Protein AF-A0A954J9W8-F1 (afdb_monomer)

Radius of gyration: 27.57 Å; Cα contacts (8 Å, |Δi|>4): 138; chains: 1; bounding box: 46×35×90 Å

Mean predicted aligned error: 8.39 Å

Foldseek 3Di:
DDPDDPVRVVCVVQVVQVVVCVVVVHDRDDDDDPPPCVVPVPPDDDDWDWPDKAAFDADPDQDDDDPDAPPLLVQLVVLLVPDDLVCLVVSLVSLVVSLVVQVVCVVVVNDDPVNNVNSVNSSNHSLNVSVVSQVPDPDHDPSCVVSLVNRAMDTHIPDDCVVPPVCCVPPVDDDDDDDPDPPVDDDPGHD

Structure (mmCIF, N/CA/C/O backbone):
data_AF-A0A954J9W8-F1
#
_entry.id   AF-A0A954J9W8-F1
#
loop_
_atom_site.group_PDB
_atom_site.id
_atom_site.type_symbol
_atom_site.label_atom_id
_atom_site.label_alt_id
_atom_site.label_comp_id
_atom_site.label_asym_id
_atom_site.label_entity_id
_atom_site.label_seq_id
_atom_site.pdbx_PDB_ins_code
_atom_site.Cartn_x
_atom_site.Cartn_y
_atom_site.Cartn_z
_atom_site.occupancy
_atom_site.B_iso_or_equiv
_atom_site.auth_seq_id
_atom_site.auth_comp_id
_atom_site.auth_asym_id
_atom_site.auth_atom_id
_atom_site.pdbx_PDB_model_num
ATOM 1 N N . SER A 1 1 ? -3.612 1.466 17.558 1.00 82.62 1 SER A N 1
ATOM 2 C CA . SER A 1 1 ? -3.940 0.142 18.126 1.00 82.62 1 SER A CA 1
ATOM 3 C C . SER A 1 1 ? -3.880 0.237 19.640 1.00 82.62 1 SER A C 1
ATOM 5 O O . SER A 1 1 ? -3.209 1.138 20.133 1.00 82.62 1 SER A O 1
ATOM 7 N N . CYS A 1 2 ? -4.564 -0.645 20.359 1.00 87.06 2 CYS A N 1
ATOM 8 C CA . CYS A 1 2 ? -4.507 -0.726 21.817 1.00 87.06 2 CYS A CA 1
ATOM 9 C C . CYS A 1 2 ? -4.041 -2.130 22.200 1.00 87.06 2 CYS A C 1
ATOM 11 O O . CYS A 1 2 ? -4.382 -3.098 21.523 1.00 87.06 2 CYS A O 1
ATOM 13 N N . ASN A 1 3 ? -3.241 -2.231 23.256 1.00 93.12 3 ASN A N 1
ATOM 14 C CA . ASN A 1 3 ? -2.720 -3.494 23.777 1.00 93.12 3 ASN A CA 1
ATOM 15 C C . ASN A 1 3 ? -3.575 -4.065 24.919 1.00 93.12 3 ASN A C 1
ATOM 17 O O . ASN A 1 3 ? -3.105 -4.951 25.619 1.00 93.12 3 ASN A O 1
ATOM 21 N N . TYR A 1 4 ? -4.796 -3.558 25.096 1.00 93.94 4 TYR A N 1
ATOM 22 C CA . TYR A 1 4 ? -5.714 -3.956 26.155 1.00 93.94 4 TYR A CA 1
ATOM 23 C C . TYR A 1 4 ? -7.121 -4.191 25.607 1.00 93.94 4 TYR A C 1
ATOM 25 O O . TYR A 1 4 ? -7.509 -3.646 24.565 1.00 93.94 4 TYR A O 1
ATOM 33 N N . SER A 1 5 ? -7.903 -4.986 26.332 1.00 94.19 5 SER A N 1
ATOM 34 C CA . SER A 1 5 ? -9.333 -5.170 26.059 1.00 94.19 5 SER A CA 1
ATOM 35 C C . SER A 1 5 ? -10.199 -4.164 26.825 1.00 94.19 5 SER A C 1
ATOM 37 O O . SER A 1 5 ? -9.773 -3.583 27.819 1.00 94.19 5 SER A O 1
ATOM 39 N N . VAL A 1 6 ? -11.459 -3.990 26.415 1.00 93.62 6 VAL A N 1
ATOM 40 C CA . VAL A 1 6 ? -12.413 -3.154 27.171 1.00 93.62 6 VAL A CA 1
ATOM 41 C C . VAL A 1 6 ? -12.598 -3.677 28.601 1.00 93.62 6 VAL A C 1
ATOM 43 O O . VAL A 1 6 ? -12.704 -2.887 29.532 1.00 93.62 6 VAL A O 1
ATOM 46 N N . ALA A 1 7 ? -12.595 -5.001 28.787 1.00 95.94 7 ALA A N 1
ATOM 47 C CA . ALA A 1 7 ? -12.727 -5.613 30.106 1.00 95.94 7 ALA A CA 1
ATOM 48 C C . ALA A 1 7 ? -11.520 -5.313 31.007 1.00 95.94 7 ALA A C 1
ATOM 50 O O . ALA A 1 7 ? -11.705 -4.989 32.173 1.00 95.94 7 ALA A O 1
ATOM 51 N N . GLU A 1 8 ? -10.311 -5.375 30.451 1.00 96.50 8 GLU A N 1
ATOM 52 C CA . GLU A 1 8 ? -9.062 -5.036 31.144 1.00 96.50 8 GLU A CA 1
ATOM 53 C C . GLU A 1 8 ? -9.031 -3.558 31.540 1.00 96.50 8 GLU A C 1
ATOM 55 O O . GLU A 1 8 ? -8.860 -3.242 32.710 1.00 96.50 8 GLU A O 1
ATOM 60 N N . TYR A 1 9 ? -9.365 -2.660 30.607 1.00 95.62 9 TYR A N 1
ATOM 61 C CA . TYR A 1 9 ? -9.516 -1.231 30.893 1.00 95.62 9 TYR A CA 1
ATOM 62 C C . TYR A 1 9 ? -10.489 -0.958 32.053 1.00 95.62 9 TYR A C 1
ATOM 64 O O . TYR A 1 9 ? -10.210 -0.139 32.930 1.00 95.62 9 TYR A O 1
ATOM 72 N N . CYS A 1 10 ? -11.638 -1.641 32.076 1.00 96.19 10 CYS A N 1
ATOM 73 C CA . CYS A 1 10 ? -12.608 -1.508 33.160 1.00 96.19 10 CYS A CA 1
ATOM 74 C C . CYS A 1 10 ? -12.085 -2.076 34.486 1.00 96.19 10 CYS A C 1
ATOM 76 O O . CYS A 1 10 ? -12.286 -1.445 35.524 1.00 96.19 10 CYS A O 1
ATOM 78 N N . ALA A 1 11 ? -11.441 -3.245 34.459 1.00 97.00 11 ALA A N 1
ATOM 79 C CA . ALA A 1 11 ? -10.901 -3.894 35.649 1.00 97.00 11 ALA A CA 1
ATOM 80 C C . ALA A 1 11 ? -9.826 -3.028 36.315 1.00 97.00 11 ALA A C 1
ATOM 82 O O . ALA A 1 11 ? -9.935 -2.761 37.510 1.00 97.00 11 ALA A O 1
ATOM 83 N N . ASP A 1 12 ? -8.879 -2.505 35.534 1.00 96.56 12 ASP A N 1
ATOM 84 C CA . ASP A 1 12 ? -7.778 -1.676 36.031 1.00 96.56 12 ASP A C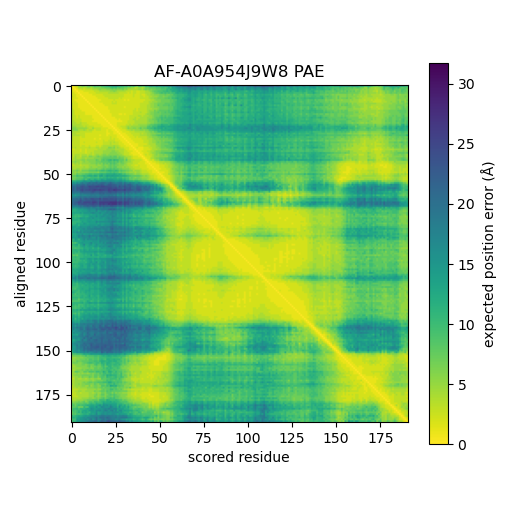A 1
ATOM 85 C C . ASP A 1 12 ? -8.288 -0.415 36.744 1.00 96.56 12 ASP A C 1
ATOM 87 O O . ASP A 1 12 ? -7.829 -0.069 37.834 1.00 96.56 12 ASP A O 1
ATOM 91 N N . ILE A 1 13 ? -9.280 0.272 36.163 1.00 96.56 13 ILE A N 1
ATOM 92 C CA . ILE A 1 13 ? -9.858 1.481 36.771 1.00 96.56 13 ILE A CA 1
ATOM 93 C C . ILE A 1 13 ? -10.581 1.139 38.076 1.00 96.56 13 ILE A C 1
ATOM 95 O O . ILE A 1 13 ? -10.398 1.833 39.080 1.00 96.56 13 ILE A O 1
ATOM 99 N N . VAL A 1 14 ? -11.413 0.094 38.066 1.00 97.44 14 VAL A N 1
ATOM 100 C CA . VAL A 1 14 ? -12.187 -0.312 39.247 1.00 97.44 14 VAL A CA 1
ATOM 101 C C . VAL A 1 14 ? -11.255 -0.741 40.374 1.00 97.44 14 VAL A C 1
ATOM 103 O O . VAL A 1 14 ? -11.448 -0.302 41.506 1.00 97.44 14 VAL A O 1
ATOM 106 N N . GLU A 1 15 ? -10.228 -1.533 40.067 1.00 97.56 15 GLU A N 1
ATOM 107 C CA . GLU A 1 15 ? -9.261 -2.031 41.043 1.00 97.56 15 GLU A CA 1
ATOM 108 C C . GLU A 1 15 ? -8.471 -0.892 41.697 1.00 97.56 15 GLU A C 1
ATOM 110 O O . GLU A 1 15 ? -8.361 -0.831 42.924 1.00 97.56 15 GLU A O 1
ATOM 115 N N . VAL A 1 16 ? -7.947 0.049 40.906 1.00 97.25 16 VAL A N 1
ATOM 116 C CA . VAL A 1 16 ? -7.163 1.169 41.447 1.00 97.25 16 VAL A CA 1
ATOM 117 C C . VAL A 1 16 ? -8.021 2.051 42.354 1.00 97.25 16 VAL A C 1
ATOM 119 O O . VAL A 1 16 ? -7.583 2.426 43.446 1.00 97.25 16 VAL A O 1
ATOM 122 N N . VAL A 1 17 ? -9.251 2.370 41.938 1.00 96.88 17 VAL A N 1
ATOM 123 C CA . VAL A 1 17 ? -10.148 3.210 42.744 1.00 96.88 17 VAL A CA 1
ATOM 124 C C . VAL A 1 17 ? -10.579 2.483 44.017 1.00 96.88 17 VAL A C 1
ATOM 126 O O . VAL A 1 17 ? -10.515 3.081 45.094 1.00 96.88 17 VAL A O 1
ATOM 129 N N . SER A 1 18 ? -10.957 1.202 43.933 1.00 96.88 18 SER A N 1
ATOM 130 C CA . SER A 1 18 ? -11.402 0.439 45.104 1.00 96.88 18 SER A CA 1
ATOM 131 C C . SER A 1 18 ? -10.294 0.326 46.147 1.00 96.88 18 SER A C 1
ATOM 133 O O . SER A 1 18 ? -10.526 0.621 47.317 1.00 96.88 18 SER A O 1
ATOM 135 N N . GLN A 1 19 ? -9.062 0.014 45.731 1.00 97.50 19 GLN A N 1
ATOM 136 C CA . GLN A 1 19 ? -7.922 -0.101 46.644 1.00 97.50 19 GLN A CA 1
ATOM 137 C C . GLN A 1 19 ? -7.637 1.198 47.410 1.00 97.50 19 GLN A C 1
ATOM 139 O O . GLN A 1 19 ? -7.244 1.150 48.578 1.00 97.50 19 GLN A O 1
ATOM 144 N N . ILE A 1 20 ? -7.795 2.360 46.770 1.00 97.06 20 ILE A N 1
ATOM 145 C CA . ILE A 1 20 ? -7.593 3.662 47.422 1.00 97.06 20 ILE A CA 1
ATOM 146 C C . ILE A 1 20 ? -8.743 3.952 48.390 1.00 97.06 20 ILE A C 1
ATOM 148 O O . ILE A 1 20 ? -8.487 4.319 49.538 1.00 97.06 20 ILE A O 1
ATOM 152 N N . CYS A 1 21 ? -9.993 3.750 47.963 1.00 97.12 21 CYS A N 1
ATOM 153 C CA . CYS A 1 21 ? -11.164 3.959 48.812 1.00 97.12 21 CYS A CA 1
ATOM 154 C C . CYS A 1 21 ? -11.133 3.073 50.064 1.00 97.12 21 CYS A C 1
ATOM 156 O O . CYS A 1 21 ? -11.367 3.575 51.165 1.00 97.12 21 CYS A O 1
ATOM 158 N N . ASP A 1 22 ? -10.757 1.801 49.911 1.00 97.06 22 ASP A N 1
ATOM 159 C CA . ASP A 1 22 ? -10.642 0.838 51.009 1.00 97.06 22 ASP A CA 1
ATOM 160 C C . ASP A 1 22 ? -9.554 1.254 52.007 1.00 97.06 22 ASP A C 1
ATOM 162 O O . ASP A 1 22 ? -9.784 1.258 53.216 1.00 97.06 22 ASP A O 1
ATOM 166 N N . LYS A 1 23 ? -8.380 1.681 51.516 1.00 96.94 23 LYS A N 1
ATOM 167 C CA . LYS A 1 23 ? -7.285 2.185 52.367 1.00 96.94 23 LYS A CA 1
ATOM 168 C C . LYS A 1 23 ? -7.666 3.457 53.123 1.00 96.94 23 LYS A C 1
ATOM 170 O O . LYS A 1 23 ? -7.220 3.650 54.252 1.00 96.94 23 LYS A O 1
ATOM 175 N N . SER A 1 24 ? -8.454 4.331 52.505 1.00 95.69 24 SER A N 1
ATOM 176 C CA . SER A 1 24 ? -8.908 5.589 53.104 1.00 95.69 24 SER A CA 1
ATOM 177 C C . SER A 1 24 ? -10.185 5.449 53.940 1.00 95.69 24 SER A C 1
ATOM 179 O O . SER A 1 24 ? -10.575 6.415 54.593 1.00 95.69 24 SER A O 1
ATOM 181 N N . GLY A 1 25 ? -10.833 4.279 53.941 1.00 96.44 25 GLY A N 1
ATOM 182 C CA . GLY A 1 25 ? -12.070 4.031 54.684 1.00 96.44 25 GLY A CA 1
ATOM 183 C C . GLY A 1 25 ? -13.272 4.837 54.181 1.00 96.44 25 GLY A C 1
ATOM 184 O O . GLY A 1 25 ? -14.148 5.182 54.974 1.00 96.44 25 GLY A O 1
ATOM 185 N N . VAL A 1 26 ? -13.312 5.173 52.889 1.00 97.00 26 VAL A N 1
ATOM 186 C CA . VAL A 1 26 ? -14.401 5.951 52.270 1.00 97.00 26 VAL A CA 1
ATOM 187 C C . VAL A 1 26 ? -15.275 5.074 51.373 1.00 97.00 26 VAL A C 1
ATOM 189 O O . VAL A 1 26 ? -14.815 4.084 50.811 1.00 97.00 26 VAL A O 1
ATOM 192 N N . SER A 1 27 ? -16.548 5.446 51.208 1.00 96.81 27 SER A N 1
ATOM 193 C CA . SER A 1 27 ? -17.466 4.745 50.302 1.00 96.81 27 SER A CA 1
ATOM 194 C C . SER A 1 27 ? -17.007 4.846 48.847 1.00 96.81 27 SER A C 1
ATOM 196 O O . SER A 1 27 ? -16.559 5.909 48.412 1.00 96.81 27 SER A O 1
ATOM 198 N N . HIS A 1 28 ? -17.189 3.770 48.081 1.00 96.88 28 HIS A N 1
ATOM 199 C CA . HIS A 1 28 ? -16.833 3.734 46.662 1.00 96.88 28 HIS A CA 1
ATOM 200 C C . HIS A 1 28 ? -17.718 4.707 45.860 1.00 96.88 28 HIS A C 1
ATOM 202 O O . HIS A 1 28 ? -18.944 4.672 46.011 1.00 96.88 28 HIS A O 1
ATOM 208 N N . PRO A 1 29 ? -17.133 5.592 45.034 1.00 96.56 29 PRO A N 1
ATOM 209 C CA . PRO A 1 29 ? -17.891 6.562 44.255 1.00 96.56 29 PRO A CA 1
ATOM 210 C C . PRO A 1 29 ? -18.489 5.938 42.988 1.00 96.56 29 PRO A C 1
ATOM 212 O O . PRO A 1 29 ? -18.078 4.872 42.532 1.00 96.56 29 PRO A O 1
ATOM 215 N N . ASN A 1 30 ? -19.411 6.667 42.357 1.00 96.75 30 ASN A N 1
ATOM 216 C CA . ASN A 1 30 ? -19.834 6.354 40.995 1.00 96.75 30 ASN A CA 1
ATOM 217 C C . ASN A 1 30 ? -18.715 6.708 40.011 1.00 96.75 30 ASN A C 1
ATOM 219 O O . ASN A 1 30 ? -18.218 7.836 40.011 1.00 96.75 30 ASN A O 1
ATOM 223 N N . LEU A 1 31 ? -18.359 5.759 39.150 1.00 96.44 31 LEU A N 1
ATOM 224 C CA . LEU A 1 31 ? -17.392 5.970 38.080 1.00 96.44 31 LEU A CA 1
ATOM 225 C C . LEU A 1 31 ? -18.111 6.397 36.801 1.00 96.44 31 LEU A C 1
ATOM 227 O O . LEU A 1 31 ? -19.091 5.777 36.389 1.00 96.44 31 LEU A O 1
ATOM 231 N N . ILE A 1 32 ? -17.609 7.456 36.172 1.00 96.44 32 ILE A N 1
ATOM 232 C CA . ILE A 1 32 ? -18.112 7.985 34.903 1.00 96.44 32 ILE A CA 1
ATOM 233 C C . ILE A 1 32 ? -16.953 7.986 33.910 1.00 96.44 32 ILE A C 1
ATOM 235 O O . ILE A 1 32 ? -15.829 8.332 34.267 1.00 96.44 32 ILE A O 1
ATOM 239 N N . SER A 1 33 ? -17.232 7.596 32.667 1.00 95.69 33 SER A N 1
ATOM 240 C CA . SER A 1 33 ? -16.265 7.611 31.572 1.00 95.69 33 SER A CA 1
ATOM 241 C C . SER A 1 33 ? -16.812 8.385 30.375 1.00 95.69 33 SER A C 1
ATOM 243 O O . SER A 1 33 ? -17.976 8.238 30.006 1.00 95.69 33 SER A O 1
ATOM 245 N N . GLU A 1 34 ? -15.942 9.163 29.734 1.00 96.81 34 GLU A N 1
ATOM 246 C CA . GLU A 1 34 ? -16.224 9.943 28.526 1.00 96.81 34 GLU A CA 1
ATOM 247 C C . GLU A 1 34 ? -15.565 9.300 27.290 1.00 96.81 34 GLU A C 1
ATOM 249 O O . GLU A 1 34 ? -14.931 9.960 26.466 1.00 96.81 34 GLU A O 1
ATOM 254 N N . SER A 1 35 ? -15.678 7.972 27.150 1.00 94.31 35 SER A N 1
ATOM 255 C CA . SER A 1 35 ? -15.074 7.194 26.052 1.00 94.31 35 SER A CA 1
ATOM 256 C C . SER A 1 35 ? -15.767 7.390 24.689 1.00 94.31 35 SER A C 1
ATOM 258 O O . SER A 1 35 ? -16.165 6.422 24.041 1.00 94.31 35 SER A O 1
ATOM 260 N N . GLY A 1 36 ? -15.881 8.629 24.201 1.00 94.25 36 GLY A N 1
ATOM 261 C CA . GLY A 1 36 ? -16.600 8.962 22.964 1.00 94.25 36 GLY A CA 1
ATOM 262 C C . GLY A 1 36 ? -16.115 8.175 21.743 1.00 94.25 36 GLY A C 1
ATOM 263 O O . GLY A 1 36 ? -16.912 7.504 21.089 1.00 94.25 36 GLY A O 1
ATOM 264 N N . ARG A 1 37 ? -14.799 8.170 21.474 1.00 90.50 37 ARG A N 1
ATOM 265 C CA . ARG A 1 37 ? -14.210 7.437 20.334 1.00 90.50 37 ARG A CA 1
ATOM 266 C C . ARG A 1 37 ? -14.536 5.941 20.378 1.00 90.50 37 ARG A C 1
ATOM 268 O O . ARG A 1 37 ? -14.803 5.365 19.334 1.00 90.50 37 ARG A O 1
ATOM 275 N N . ALA A 1 38 ? -14.554 5.319 21.558 1.00 90.12 38 ALA A N 1
ATOM 276 C CA . ALA A 1 38 ? -14.867 3.894 21.681 1.00 90.12 38 ALA A CA 1
ATOM 277 C C . ALA A 1 38 ? -16.321 3.583 21.288 1.00 90.12 38 ALA A C 1
ATOM 279 O O . ALA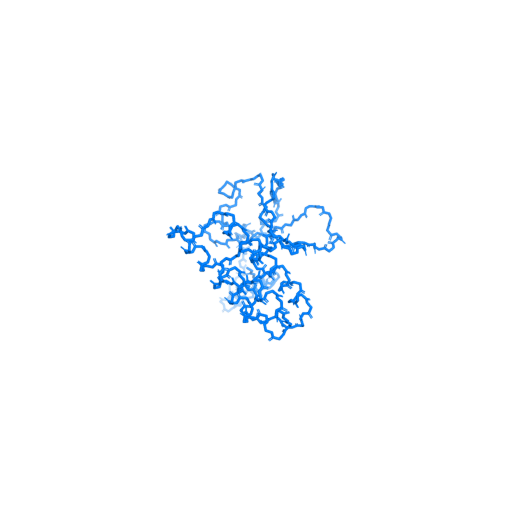 A 1 38 ? -16.590 2.532 20.714 1.00 90.12 38 ALA A O 1
ATOM 280 N N . VAL A 1 39 ? -17.242 4.515 21.545 1.00 91.25 39 VAL A N 1
ATOM 281 C CA . VAL A 1 39 ? -18.664 4.382 21.200 1.00 91.25 39 VAL A CA 1
ATOM 282 C C . VAL A 1 39 ? -18.913 4.655 19.714 1.00 91.25 39 VAL A C 1
ATOM 284 O O . VAL A 1 39 ? -19.697 3.952 19.082 1.00 91.25 39 VAL A O 1
ATOM 287 N N . VAL A 1 40 ? -18.244 5.661 19.139 1.00 93.31 40 VAL A N 1
ATOM 288 C CA . VAL A 1 40 ? -18.550 6.168 17.787 1.00 93.31 40 VAL A CA 1
ATOM 289 C C . VAL A 1 40 ? -17.515 5.797 16.718 1.00 93.31 40 VAL A C 1
ATOM 291 O O . VAL A 1 40 ? -17.606 6.276 15.595 1.00 93.31 40 VAL A O 1
ATOM 294 N N . ALA A 1 41 ? -16.513 4.966 16.998 1.00 87.69 41 ALA A N 1
ATOM 295 C CA . ALA A 1 41 ? -15.512 4.637 15.975 1.00 87.69 41 ALA A CA 1
ATOM 296 C C . ALA A 1 41 ? -16.077 3.799 14.813 1.00 87.69 41 ALA A C 1
ATOM 298 O O . ALA A 1 41 ? -15.652 3.979 13.677 1.00 87.69 41 ALA A O 1
ATOM 299 N N . TYR A 1 42 ? -17.021 2.888 15.081 1.00 87.94 42 TYR A N 1
ATOM 300 C CA . TYR A 1 42 ? -17.418 1.841 14.125 1.00 87.94 42 TYR A CA 1
ATOM 301 C C . TYR A 1 42 ? -18.845 1.979 13.566 1.00 87.94 42 TYR A C 1
ATOM 303 O O . TYR A 1 42 ? -19.306 1.091 12.855 1.00 87.94 42 TYR A O 1
ATOM 311 N N . TYR A 1 43 ? -19.572 3.056 13.888 1.00 92.50 43 TYR A N 1
ATOM 312 C CA . TYR A 1 43 ? -20.976 3.205 13.463 1.00 92.50 43 TYR A CA 1
ATOM 313 C C . TYR A 1 43 ? -21.138 3.699 12.019 1.00 92.50 43 TYR A C 1
ATOM 315 O O . TYR A 1 43 ? -22.233 3.603 11.466 1.00 92.50 43 TYR A O 1
ATOM 323 N N . SER A 1 44 ? -20.086 4.256 11.417 1.00 92.06 44 SER A N 1
ATOM 324 C CA . SER A 1 44 ? -20.130 4.833 10.076 1.00 92.06 44 SER A CA 1
ATOM 325 C C . SER A 1 44 ? -19.095 4.191 9.156 1.00 92.06 44 SER A C 1
ATOM 327 O O . SER A 1 44 ? -18.032 3.742 9.580 1.00 92.06 44 SER A O 1
ATOM 329 N N . ALA A 1 45 ? -19.433 4.141 7.869 1.00 93.69 45 ALA A N 1
ATOM 330 C CA . ALA A 1 45 ? -18.551 3.679 6.811 1.00 93.69 45 ALA A CA 1
ATOM 331 C C . ALA A 1 45 ? -18.639 4.640 5.624 1.00 93.69 45 ALA A C 1
ATOM 333 O O . ALA A 1 45 ? -19.725 5.103 5.270 1.00 93.69 45 ALA A O 1
ATOM 334 N N . LEU A 1 46 ? -17.496 4.916 4.998 1.00 95.06 46 LEU A N 1
ATOM 335 C CA . LEU A 1 46 ? -17.423 5.672 3.754 1.00 95.06 46 LEU A CA 1
ATOM 336 C C . LEU A 1 46 ? -17.423 4.692 2.578 1.00 95.06 46 LEU A C 1
ATOM 338 O O . LEU A 1 46 ? -16.540 3.843 2.476 1.00 95.06 46 LEU A O 1
ATOM 342 N N . VAL A 1 47 ? -18.401 4.823 1.681 1.00 95.62 47 VAL A N 1
ATOM 343 C CA . VAL A 1 47 ? -18.507 4.002 0.468 1.00 95.62 47 VAL A CA 1
ATOM 344 C C . VAL A 1 47 ? -18.370 4.904 -0.751 1.00 95.62 47 VAL A C 1
ATOM 346 O O . VAL A 1 47 ? -19.135 5.851 -0.913 1.00 95.62 47 VAL A O 1
ATOM 349 N N . PHE A 1 48 ? -17.406 4.596 -1.614 1.00 95.44 48 PHE A N 1
ATOM 350 C CA . PHE A 1 48 ? -17.164 5.301 -2.871 1.00 95.44 48 PHE A CA 1
ATOM 351 C C . PHE A 1 48 ? -16.836 4.304 -3.984 1.00 95.44 48 PHE A C 1
ATOM 353 O O . PHE A 1 48 ? -16.440 3.165 -3.730 1.00 95.44 48 PHE A O 1
ATOM 360 N N . ASN A 1 49 ? -17.016 4.729 -5.232 1.00 94.81 49 ASN A N 1
ATOM 361 C CA . ASN A 1 49 ? -16.620 3.958 -6.404 1.00 94.81 49 ASN A CA 1
ATOM 362 C C . ASN A 1 49 ? -15.226 4.366 -6.894 1.00 94.81 49 ASN A C 1
ATOM 364 O O . ASN A 1 49 ? -14.729 5.450 -6.595 1.00 94.81 49 ASN A O 1
ATOM 368 N N . ILE A 1 50 ? -14.613 3.489 -7.684 1.00 94.19 50 ILE A N 1
ATOM 369 C CA . ILE A 1 50 ? -13.367 3.773 -8.393 1.00 94.19 50 ILE A CA 1
ATOM 370 C C . ILE A 1 50 ? -13.727 4.385 -9.745 1.00 94.19 50 ILE A C 1
ATOM 372 O O . ILE A 1 50 ? -14.530 3.809 -10.481 1.00 94.19 50 ILE A O 1
ATOM 376 N N . LEU A 1 51 ? -13.180 5.563 -10.037 1.00 94.06 51 LEU A N 1
ATOM 377 C CA . LEU A 1 51 ? -13.389 6.266 -11.304 1.00 94.06 51 LEU A CA 1
ATOM 378 C C . LEU A 1 51 ? -12.458 5.738 -12.386 1.00 94.06 51 LEU A C 1
ATOM 380 O O . LEU A 1 51 ? -12.885 5.546 -13.519 1.00 94.06 51 LEU A O 1
ATOM 384 N N . ASP A 1 52 ? -11.198 5.518 -12.020 1.00 92.88 52 ASP A N 1
ATOM 385 C CA . ASP A 1 52 ? -10.164 5.097 -12.952 1.00 92.88 52 ASP A CA 1
ATOM 386 C C . ASP A 1 52 ? -9.064 4.305 -12.238 1.00 92.88 52 ASP A C 1
ATOM 388 O O . ASP A 1 52 ? -8.921 4.372 -11.010 1.00 92.88 52 ASP A O 1
ATOM 392 N N . VAL A 1 53 ? -8.291 3.552 -13.016 1.00 90.00 53 VAL A N 1
ATOM 393 C CA . VAL A 1 53 ? -7.160 2.757 -12.539 1.00 90.00 53 VAL A CA 1
ATOM 394 C C . VAL A 1 53 ? -5.974 2.949 -13.475 1.00 90.00 53 VAL A C 1
ATOM 396 O O . VAL A 1 53 ? -5.981 2.473 -14.613 1.00 90.00 53 VAL A O 1
ATOM 399 N N . THR A 1 54 ? -4.906 3.558 -12.965 1.00 87.38 54 THR A N 1
ATOM 400 C CA . THR A 1 54 ? -3.606 3.531 -13.641 1.00 87.38 54 THR A CA 1
ATOM 401 C C . THR A 1 54 ? -2.910 2.237 -13.260 1.00 87.38 54 THR A C 1
ATOM 403 O O . THR A 1 54 ? -2.370 2.108 -12.163 1.00 87.38 54 THR A O 1
ATOM 406 N N . ARG A 1 55 ? -2.937 1.263 -14.170 1.00 82.38 55 ARG A N 1
ATOM 407 C CA . ARG A 1 55 ? -2.279 -0.025 -13.944 1.00 82.38 55 ARG A CA 1
ATOM 408 C C . ARG A 1 55 ? -0.767 0.104 -14.053 1.00 82.38 55 ARG A C 1
ATOM 410 O O . ARG A 1 55 ? -0.270 0.797 -14.948 1.00 82.38 55 ARG A O 1
ATOM 417 N N . ALA A 1 56 ? -0.048 -0.608 -13.194 1.00 73.06 56 ALA A N 1
ATOM 418 C CA . ALA A 1 56 ? 1.384 -0.789 -13.337 1.00 73.06 56 ALA A CA 1
ATOM 419 C C . ALA A 1 56 ? 1.680 -1.343 -14.737 1.00 73.06 56 ALA A C 1
ATOM 421 O O . ALA A 1 56 ? 1.029 -2.284 -15.210 1.00 73.06 56 ALA A O 1
ATOM 422 N N . GLN A 1 57 ? 2.655 -0.743 -15.424 1.00 69.12 57 GLN A N 1
ATOM 423 C CA . GLN A 1 57 ? 3.065 -1.200 -16.746 1.00 69.12 57 GLN A CA 1
ATOM 424 C C . GLN A 1 57 ? 3.733 -2.567 -16.607 1.00 69.12 57 GLN A C 1
ATOM 426 O O . GLN A 1 57 ? 4.915 -2.679 -16.295 1.00 69.12 57 GLN A O 1
ATOM 431 N N . THR A 1 58 ? 2.951 -3.617 -16.828 1.00 68.31 58 THR A N 1
ATOM 432 C CA . THR A 1 58 ? 3.436 -4.989 -16.902 1.00 68.31 58 THR A CA 1
ATOM 433 C C . THR A 1 58 ? 3.453 -5.407 -18.362 1.00 68.31 58 THR A C 1
ATOM 435 O O . THR A 1 58 ? 2.459 -5.280 -19.075 1.00 68.31 58 THR A O 1
ATOM 438 N N . SER A 1 59 ? 4.611 -5.866 -18.833 1.00 68.38 59 SER A N 1
ATOM 439 C CA . SER A 1 59 ? 4.772 -6.339 -20.209 1.00 68.38 59 SER A CA 1
ATOM 440 C C . SER A 1 59 ? 5.158 -7.804 -20.186 1.00 68.38 59 SER A C 1
ATOM 442 O O . SER A 1 59 ? 6.286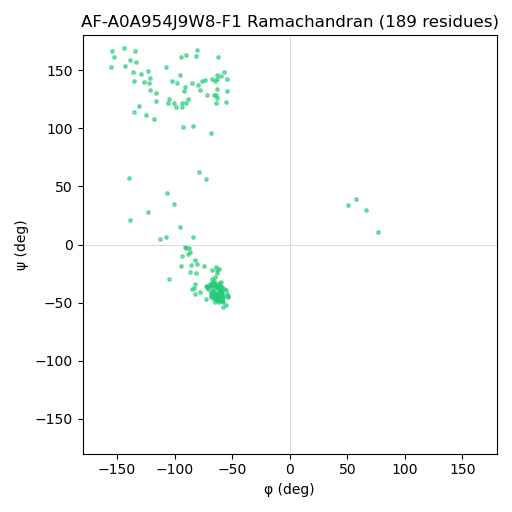 -8.149 -19.828 1.00 68.38 59 SER A O 1
ATOM 444 N N . GLU A 1 60 ? 4.227 -8.677 -20.569 1.00 68.31 60 GLU A N 1
ATOM 445 C CA . GLU A 1 60 ? 4.520 -10.108 -20.691 1.00 68.31 60 GLU A CA 1
ATOM 446 C C . GLU A 1 60 ? 5.410 -10.402 -21.900 1.00 68.31 60 GLU A C 1
ATOM 448 O O . GLU A 1 60 ? 6.312 -11.235 -21.815 1.00 68.31 60 GLU A O 1
ATOM 453 N N . SER A 1 61 ? 5.205 -9.681 -23.004 1.00 82.62 61 SER A N 1
ATOM 454 C CA . SER A 1 61 ? 6.038 -9.780 -24.198 1.00 82.62 61 SER A CA 1
ATOM 455 C C . SER A 1 61 ? 7.268 -8.884 -24.093 1.00 82.62 61 SER A C 1
ATOM 457 O O . SER A 1 61 ? 7.183 -7.733 -23.657 1.00 82.62 61 SER A O 1
ATOM 459 N N . ALA A 1 62 ? 8.406 -9.408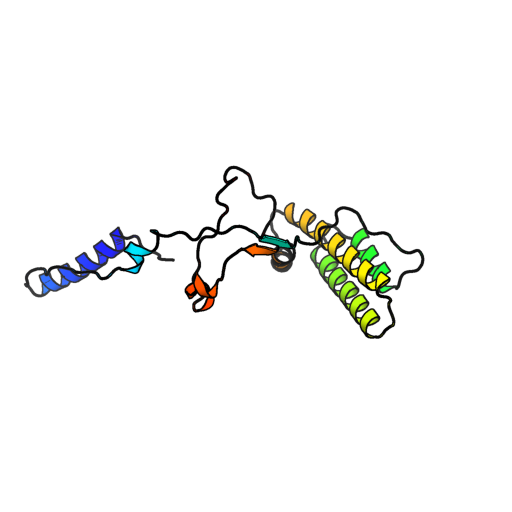 -24.541 1.00 85.38 62 ALA A N 1
ATOM 460 C CA . ALA A 1 62 ? 9.599 -8.609 -24.760 1.00 85.38 62 ALA A CA 1
ATOM 461 C C . ALA A 1 62 ? 9.329 -7.560 -25.862 1.00 85.38 62 ALA A C 1
ATOM 463 O O . ALA A 1 62 ? 8.752 -7.923 -26.891 1.00 85.38 62 ALA A O 1
ATOM 464 N N . PRO A 1 63 ? 9.710 -6.283 -25.671 1.00 87.75 63 PRO A N 1
ATOM 465 C CA . PRO A 1 63 ? 9.633 -5.275 -26.726 1.00 87.75 63 PRO A CA 1
ATOM 466 C C . PRO A 1 63 ? 10.519 -5.622 -27.931 1.00 87.75 63 PRO A C 1
ATOM 468 O O . PRO A 1 63 ? 11.466 -6.399 -27.820 1.00 87.75 63 PRO A O 1
ATOM 471 N N . ASP A 1 64 ? 10.255 -5.002 -29.080 1.00 85.12 64 ASP A N 1
ATOM 472 C CA . ASP A 1 64 ? 11.089 -5.197 -30.268 1.00 85.12 64 ASP A CA 1
ATOM 473 C C . ASP A 1 64 ? 12.494 -4.604 -30.087 1.00 85.12 64 ASP A C 1
ATOM 475 O O . ASP A 1 64 ? 12.674 -3.518 -29.530 1.00 85.12 64 ASP A O 1
ATOM 479 N N . THR A 1 65 ? 13.504 -5.292 -30.624 1.00 83.00 65 THR A N 1
ATOM 480 C CA . THR A 1 65 ? 14.892 -4.812 -30.630 1.00 83.00 65 THR A CA 1
ATOM 481 C C . THR A 1 65 ? 15.234 -4.175 -31.983 1.00 83.00 65 THR A C 1
ATOM 483 O O . THR A 1 65 ? 15.223 -4.869 -33.005 1.00 83.00 65 THR A O 1
ATOM 486 N N . PRO A 1 66 ? 15.584 -2.877 -32.034 1.00 81.44 66 PRO A N 1
ATOM 487 C CA . PRO A 1 66 ? 16.038 -2.217 -33.249 1.00 81.44 66 PRO A CA 1
ATOM 488 C C . PRO A 1 66 ? 17.349 -2.828 -33.749 1.00 81.44 66 PRO A C 1
ATOM 490 O O . PRO A 1 66 ? 18.219 -3.190 -32.961 1.00 81.44 66 PRO A O 1
ATOM 493 N N . LYS A 1 67 ? 17.534 -2.875 -35.074 1.00 77.31 67 LYS A N 1
ATOM 494 C CA . LYS A 1 67 ? 18.789 -3.347 -35.692 1.00 77.31 67 LYS A CA 1
ATOM 495 C C . LYS A 1 67 ? 19.992 -2.451 -35.374 1.00 77.31 67 LYS A C 1
ATOM 497 O O . LYS A 1 67 ? 21.121 -2.925 -35.380 1.00 77.31 67 LYS A O 1
ATOM 502 N N . GLN A 1 68 ? 19.745 -1.165 -35.136 1.00 83.44 68 GLN A N 1
ATOM 503 C CA . GLN A 1 68 ? 20.724 -0.191 -34.665 1.00 83.44 68 GLN A CA 1
ATOM 504 C C . GLN A 1 68 ? 20.146 0.436 -33.402 1.00 83.44 68 GLN A C 1
ATOM 506 O O . GLN A 1 68 ? 19.124 1.115 -33.465 1.00 83.44 68 GLN A O 1
ATOM 511 N N . ALA A 1 69 ? 20.761 0.139 -32.264 1.00 84.44 69 ALA A N 1
ATOM 512 C CA . ALA A 1 69 ? 20.343 0.618 -30.958 1.00 84.44 69 ALA A CA 1
ATOM 513 C C . ALA A 1 69 ? 21.553 1.233 -30.236 1.00 84.44 69 ALA A C 1
ATOM 515 O O . ALA A 1 69 ? 22.671 0.738 -30.412 1.00 84.44 69 ALA A O 1
ATOM 516 N N . PRO A 1 70 ? 21.357 2.278 -29.414 1.00 87.81 70 PRO A N 1
ATOM 517 C CA . PRO A 1 70 ? 22.407 2.806 -28.554 1.00 87.81 70 PRO A CA 1
ATOM 518 C C . PRO A 1 70 ? 22.963 1.718 -27.633 1.00 87.81 70 PRO A C 1
ATOM 520 O O . PRO A 1 70 ? 22.222 0.842 -27.183 1.00 87.81 70 PRO A O 1
ATOM 523 N N . GLN A 1 71 ? 24.251 1.803 -27.292 1.00 91.56 71 GLN A N 1
ATOM 524 C CA . GLN A 1 71 ? 24.910 0.786 -26.465 1.00 91.56 71 GLN A CA 1
ATOM 525 C C . GLN A 1 71 ? 24.193 0.557 -25.126 1.00 91.56 71 GLN A C 1
ATOM 527 O O . GLN A 1 71 ? 24.037 -0.580 -24.704 1.00 91.56 71 GLN A O 1
ATOM 532 N N . ASN A 1 72 ? 23.694 1.619 -24.486 1.00 92.50 72 ASN A N 1
ATOM 533 C CA . ASN A 1 72 ? 22.963 1.505 -23.222 1.00 92.50 72 ASN A CA 1
ATOM 534 C C . ASN A 1 72 ? 21.649 0.724 -23.364 1.00 92.50 72 ASN A C 1
ATOM 536 O O . ASN A 1 72 ? 21.295 -0.038 -22.469 1.00 92.50 72 ASN A O 1
ATOM 540 N N . LEU A 1 73 ? 20.950 0.866 -24.495 1.00 92.88 73 LEU A N 1
ATOM 541 C CA . LEU A 1 73 ? 19.756 0.075 -24.782 1.00 92.88 73 LEU A CA 1
ATOM 542 C C . LEU A 1 73 ? 20.119 -1.398 -25.017 1.00 92.88 73 LEU A C 1
ATOM 544 O O . LEU A 1 73 ? 19.432 -2.275 -24.508 1.00 92.88 73 LEU A O 1
ATOM 548 N N . LEU A 1 74 ? 21.211 -1.680 -25.734 1.00 93.19 74 LEU A N 1
ATOM 549 C CA . LEU A 1 74 ? 21.699 -3.053 -25.911 1.00 93.19 74 LEU A CA 1
ATOM 550 C C . LEU A 1 74 ? 22.084 -3.695 -24.573 1.00 93.19 74 LEU A C 1
ATOM 552 O O . LEU A 1 74 ? 21.657 -4.813 -24.300 1.00 93.19 74 LEU A O 1
ATOM 556 N N . ASN A 1 75 ? 22.794 -2.964 -23.712 1.00 94.06 75 ASN A N 1
ATOM 557 C CA . ASN A 1 75 ? 23.165 -3.444 -22.384 1.00 94.06 75 ASN A CA 1
ATOM 558 C C . ASN A 1 75 ? 21.924 -3.752 -21.530 1.00 94.06 75 ASN A C 1
ATOM 560 O O . ASN A 1 75 ? 21.872 -4.791 -20.881 1.00 94.06 75 ASN A O 1
ATOM 564 N N . LEU A 1 76 ? 20.888 -2.904 -21.582 1.00 93.62 76 LEU A N 1
ATOM 565 C CA . LEU A 1 76 ? 19.618 -3.159 -20.895 1.00 93.62 76 LEU A CA 1
ATOM 566 C C . LEU A 1 76 ? 18.944 -4.449 -21.398 1.00 93.62 76 LEU A C 1
ATOM 568 O O . LEU A 1 76 ? 18.423 -5.238 -20.613 1.00 93.62 76 LEU A O 1
ATOM 572 N N . ILE A 1 77 ? 18.986 -4.700 -22.707 1.00 93.00 77 ILE A N 1
ATOM 573 C CA . ILE A 1 77 ? 18.476 -5.943 -23.303 1.00 93.00 77 ILE A CA 1
ATOM 574 C C . ILE A 1 77 ? 19.324 -7.147 -22.872 1.00 93.00 77 ILE A C 1
ATOM 576 O O . ILE A 1 77 ? 18.789 -8.240 -22.678 1.00 93.00 77 ILE A O 1
ATOM 580 N N . ASP A 1 78 ? 20.630 -6.976 -22.699 1.00 93.62 78 ASP A N 1
ATOM 581 C CA . ASP A 1 78 ? 21.516 -8.041 -22.235 1.00 93.62 78 ASP A CA 1
ATOM 582 C C . ASP A 1 78 ? 21.282 -8.385 -20.758 1.00 93.62 78 ASP A C 1
ATOM 584 O O . ASP A 1 78 ? 21.234 -9.574 -20.438 1.00 93.62 78 ASP A O 1
ATOM 588 N N . VAL A 1 79 ? 20.983 -7.402 -19.897 1.00 93.62 79 VAL A N 1
ATOM 589 C CA . VAL A 1 79 ? 20.510 -7.640 -18.515 1.00 93.62 79 VAL A CA 1
ATOM 590 C C . VAL A 1 79 ? 19.281 -8.552 -18.513 1.00 93.62 79 VAL A C 1
ATOM 592 O O . VAL A 1 79 ? 19.196 -9.506 -17.742 1.00 93.62 79 VAL A O 1
ATOM 595 N N . ASN A 1 80 ? 18.337 -8.335 -19.434 1.00 92.56 80 ASN 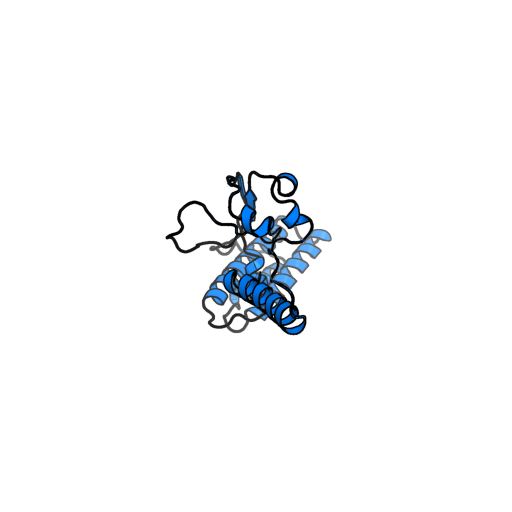A N 1
ATOM 596 C CA . ASN A 1 80 ? 17.179 -9.218 -19.569 1.00 92.56 80 ASN A CA 1
ATOM 597 C C . ASN A 1 80 ? 17.580 -10.666 -19.921 1.00 92.56 80 ASN A C 1
ATOM 599 O O . ASN A 1 80 ? 16.949 -11.614 -19.448 1.00 92.56 80 ASN A O 1
ATOM 603 N N . LYS A 1 81 ? 18.609 -10.867 -20.751 1.00 91.44 81 LYS A N 1
ATOM 604 C CA . LYS A 1 81 ? 19.065 -12.211 -21.148 1.00 91.44 81 LYS A CA 1
ATOM 605 C C . LYS A 1 81 ? 19.782 -12.942 -20.014 1.00 91.44 81 LYS A C 1
ATOM 607 O O . LYS A 1 81 ? 19.641 -14.158 -19.911 1.00 91.44 81 LYS A O 1
ATOM 612 N N . THR A 1 82 ? 20.543 -12.226 -19.189 1.00 92.88 82 THR A N 1
ATOM 613 C CA . THR A 1 82 ? 21.327 -12.796 -18.079 1.00 92.88 82 THR A CA 1
ATOM 614 C C . THR A 1 82 ? 20.544 -12.889 -16.767 1.00 92.88 82 THR A C 1
ATOM 616 O O . THR A 1 82 ? 21.026 -13.509 -15.816 1.00 92.88 82 THR A O 1
ATOM 619 N N . LEU A 1 83 ? 19.336 -12.318 -16.713 1.00 92.25 83 LEU A N 1
ATOM 620 C CA . LEU A 1 83 ? 18.453 -12.352 -15.551 1.00 92.25 83 LEU A CA 1
ATOM 621 C C . LEU A 1 83 ? 18.169 -13.787 -15.079 1.00 92.25 83 LEU A C 1
ATOM 623 O O . LEU A 1 83 ? 17.598 -14.611 -15.800 1.00 92.25 83 LEU A O 1
ATOM 627 N N . SER A 1 84 ? 18.492 -14.054 -13.818 1.00 88.50 84 SER A N 1
ATOM 628 C CA . SER A 1 84 ? 18.293 -15.332 -13.140 1.00 88.50 84 SER A CA 1
ATOM 629 C C . SER A 1 84 ? 17.923 -15.122 -11.668 1.00 88.50 84 SER A C 1
ATOM 631 O O . SER A 1 84 ? 18.083 -14.037 -11.116 1.00 88.50 84 SER A O 1
ATOM 633 N N . LYS A 1 85 ? 17.486 -16.187 -10.982 1.00 85.94 85 LYS A N 1
ATOM 634 C CA . LYS A 1 85 ? 17.176 -16.132 -9.539 1.00 85.94 85 LYS A CA 1
ATOM 635 C C . LYS A 1 85 ? 18.392 -15.775 -8.664 1.00 85.94 85 LYS A C 1
ATOM 637 O O . LYS A 1 85 ? 18.207 -15.324 -7.543 1.00 85.94 85 LYS A O 1
ATOM 642 N N . LYS A 1 86 ? 19.624 -15.966 -9.157 1.00 86.31 86 LYS A N 1
ATOM 643 C CA . LYS A 1 86 ? 20.861 -15.734 -8.384 1.00 86.31 86 LYS A CA 1
ATOM 644 C C . LYS A 1 86 ? 21.366 -14.292 -8.438 1.00 86.31 86 LYS A C 1
ATOM 646 O O . LYS A 1 86 ? 22.096 -13.889 -7.546 1.00 86.31 86 LYS A O 1
ATOM 651 N N . ASN A 1 87 ? 20.999 -13.539 -9.473 1.00 88.94 87 ASN A N 1
ATOM 652 C CA . ASN A 1 87 ? 21.509 -12.192 -9.745 1.00 88.94 87 ASN A CA 1
ATOM 653 C C . ASN A 1 87 ? 20.378 -11.154 -9.841 1.00 88.94 87 ASN A C 1
ATOM 655 O O . ASN A 1 87 ? 20.515 -10.165 -10.555 1.00 88.94 87 ASN A O 1
ATOM 659 N N . LEU A 1 88 ? 19.248 -11.370 -9.154 1.00 88.56 88 LEU A N 1
ATOM 660 C CA . LEU A 1 88 ? 18.073 -10.487 -9.231 1.00 88.56 88 LEU A CA 1
ATOM 661 C C . LEU A 1 88 ? 18.393 -9.042 -8.843 1.00 88.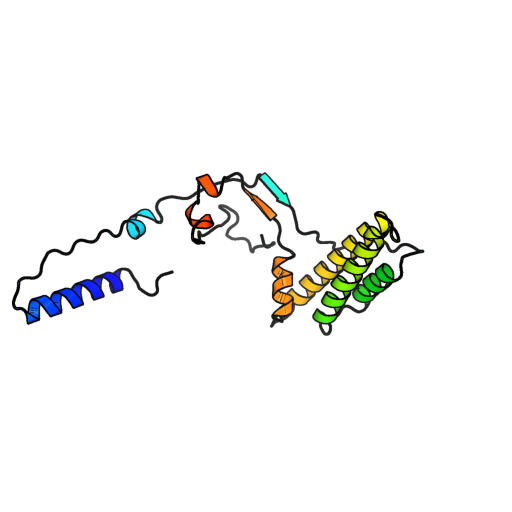56 88 LEU A C 1
ATOM 663 O O . LEU A 1 88 ? 17.995 -8.117 -9.544 1.00 88.56 88 LEU A O 1
ATOM 667 N N . GLN A 1 89 ? 19.120 -8.856 -7.741 1.00 87.38 89 GLN A N 1
ATOM 668 C CA . GLN A 1 89 ? 19.473 -7.531 -7.241 1.00 87.38 89 GLN A CA 1
ATOM 669 C C . GLN A 1 89 ? 20.456 -6.809 -8.170 1.00 87.38 89 GLN A C 1
ATOM 671 O O . GLN A 1 89 ? 20.249 -5.647 -8.499 1.00 87.38 89 GLN A O 1
ATOM 676 N N . GLU A 1 90 ? 21.489 -7.508 -8.637 1.00 90.38 90 GLU A N 1
ATOM 677 C CA . GLU A 1 90 ? 22.436 -6.980 -9.626 1.00 90.38 90 GLU A CA 1
ATOM 678 C C . GLU A 1 90 ? 21.709 -6.585 -10.919 1.00 90.38 90 GLU A C 1
ATOM 680 O O . GLU A 1 90 ? 21.814 -5.448 -11.366 1.00 90.3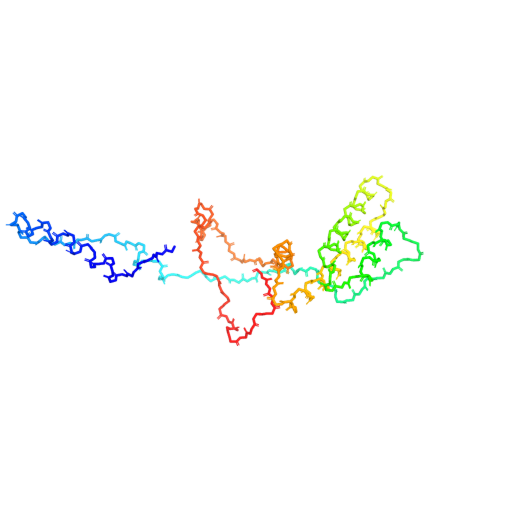8 90 GLU A O 1
ATOM 685 N N . SER A 1 91 ? 20.853 -7.472 -11.437 1.00 92.44 91 SER A N 1
ATOM 686 C CA . SER A 1 91 ? 20.056 -7.211 -12.641 1.00 92.44 91 SER A CA 1
ATOM 687 C C . SER A 1 91 ? 19.116 -6.015 -12.470 1.00 92.44 91 SER A C 1
ATOM 689 O O . SER A 1 91 ? 18.898 -5.262 -13.416 1.00 92.44 91 SER A O 1
ATOM 691 N N . LEU A 1 92 ? 18.544 -5.824 -11.276 1.00 90.25 92 LEU A N 1
ATOM 692 C CA . LEU A 1 92 ? 17.722 -4.656 -10.971 1.00 90.25 92 LEU A CA 1
ATOM 693 C C . LEU A 1 92 ? 18.550 -3.369 -11.015 1.00 90.25 92 LEU A C 1
ATOM 695 O O . LEU A 1 92 ? 18.149 -2.407 -11.671 1.00 90.25 92 LEU A O 1
ATOM 699 N N . ASN A 1 93 ? 19.695 -3.361 -10.334 1.00 91.50 93 ASN A N 1
ATOM 700 C CA . ASN A 1 93 ? 20.587 -2.206 -10.279 1.00 91.50 93 ASN A CA 1
ATOM 701 C C . ASN A 1 93 ? 21.076 -1.822 -11.679 1.00 91.50 93 ASN A C 1
ATOM 703 O O . ASN A 1 93 ? 21.006 -0.649 -12.054 1.00 91.50 93 ASN A O 1
ATOM 707 N N . ASP A 1 94 ? 21.476 -2.807 -12.482 1.00 94.00 94 ASP A N 1
ATOM 708 C CA . ASP A 1 94 ? 21.898 -2.599 -13.866 1.00 94.00 94 ASP A CA 1
ATOM 709 C C . ASP A 1 94 ? 20.751 -2.066 -14.731 1.00 94.00 94 ASP A C 1
ATOM 711 O O . ASP A 1 94 ? 20.933 -1.128 -15.513 1.00 94.00 94 ASP A O 1
ATOM 715 N N . ALA A 1 95 ? 19.540 -2.612 -14.573 1.00 93.56 95 ALA A N 1
ATOM 716 C CA . ALA A 1 95 ? 18.372 -2.142 -15.309 1.00 93.56 95 ALA A CA 1
ATOM 717 C C . ALA A 1 95 ? 18.032 -0.679 -14.980 1.00 93.56 95 ALA A C 1
ATOM 719 O O . ALA A 1 95 ? 17.754 0.108 -15.890 1.00 93.56 95 ALA A O 1
ATOM 720 N N . VAL A 1 96 ? 18.086 -0.297 -13.699 1.00 92.88 96 VAL A N 1
ATOM 721 C CA . VAL A 1 96 ? 17.903 1.095 -13.255 1.00 92.88 96 VAL A CA 1
ATOM 722 C C . VAL A 1 96 ? 18.992 1.988 -13.844 1.00 92.88 96 VAL A C 1
ATOM 724 O O . VAL A 1 96 ? 18.679 3.021 -14.441 1.00 92.88 96 VAL A O 1
ATOM 727 N N . TYR A 1 97 ? 20.252 1.561 -13.749 1.00 95.56 97 TYR A N 1
ATOM 728 C CA . TYR A 1 97 ? 21.394 2.307 -14.263 1.00 95.56 97 TYR A CA 1
ATOM 729 C C . TYR A 1 97 ? 21.268 2.586 -15.765 1.00 95.56 97 TYR A C 1
ATOM 731 O O . TYR A 1 97 ? 21.311 3.745 -16.183 1.00 95.56 97 TYR A O 1
ATOM 739 N N . TYR A 1 98 ? 21.055 1.559 -16.595 1.00 95.62 98 TYR A N 1
ATOM 740 C CA . TYR A 1 98 ? 20.973 1.743 -18.047 1.00 95.62 98 TYR A CA 1
ATOM 741 C C . TYR A 1 98 ? 19.733 2.532 -18.479 1.00 95.62 98 TYR A C 1
ATOM 743 O O . TYR A 1 98 ? 19.819 3.327 -19.421 1.00 95.62 98 TYR A O 1
ATOM 751 N N . ARG A 1 99 ? 18.599 2.390 -17.778 1.00 94.81 99 ARG A N 1
ATOM 752 C CA . ARG A 1 99 ? 17.417 3.241 -17.997 1.00 94.81 99 ARG A CA 1
ATOM 753 C C . ARG A 1 99 ? 17.753 4.711 -17.748 1.00 94.81 99 ARG A C 1
ATOM 755 O O . ARG A 1 99 ? 17.411 5.566 -18.566 1.00 94.81 99 ARG A O 1
ATOM 762 N N . ASP A 1 100 ? 18.433 5.014 -16.649 1.00 95.44 100 ASP A N 1
ATOM 763 C CA . ASP A 1 100 ? 18.770 6.392 -16.291 1.00 95.44 100 ASP A CA 1
ATOM 764 C C . ASP A 1 100 ? 19.833 6.978 -17.232 1.00 95.44 100 ASP A C 1
ATOM 766 O O . ASP A 1 100 ? 19.720 8.139 -17.633 1.00 95.44 100 ASP A O 1
ATOM 770 N N . GLN A 1 101 ? 20.782 6.166 -17.711 1.00 95.69 101 GLN A N 1
ATOM 771 C CA . GLN A 1 101 ? 21.695 6.564 -18.790 1.00 95.69 101 GLN A CA 1
ATOM 772 C C . GLN A 1 101 ? 20.946 6.890 -20.090 1.00 95.69 101 GLN A C 1
ATOM 774 O O . GLN A 1 101 ? 21.225 7.910 -20.720 1.00 95.69 101 GLN A O 1
ATOM 779 N N . MET A 1 102 ? 19.952 6.085 -20.480 1.00 95.56 102 MET A N 1
ATOM 780 C CA . MET A 1 102 ? 19.114 6.370 -21.652 1.00 95.56 102 MET A CA 1
ATOM 781 C C . MET A 1 102 ? 18.298 7.661 -21.482 1.00 95.56 102 MET A C 1
ATOM 783 O O . MET A 1 102 ? 18.169 8.444 -22.428 1.00 95.56 102 MET A O 1
ATOM 787 N N . ARG A 1 103 ? 17.782 7.933 -20.275 1.00 95.50 103 ARG A N 1
ATOM 788 C CA . ARG A 1 103 ? 17.109 9.204 -19.950 1.00 95.50 103 ARG A CA 1
ATOM 789 C C . ARG A 1 103 ? 18.063 10.390 -20.062 1.00 95.50 103 ARG A C 1
ATOM 791 O O . ARG A 1 103 ? 17.684 11.405 -20.646 1.00 95.50 103 ARG A O 1
ATOM 798 N N . ALA A 1 104 ? 19.287 10.256 -19.555 1.00 95.38 104 ALA A N 1
ATOM 799 C CA . ALA A 1 104 ? 20.316 11.284 -19.663 1.00 95.38 104 ALA A CA 1
ATOM 800 C C . ALA A 1 104 ? 20.699 11.542 -21.128 1.00 95.38 104 ALA A C 1
ATOM 802 O O . ALA A 1 104 ? 20.718 12.689 -21.567 1.00 95.38 104 ALA A O 1
ATOM 803 N N . GLN A 1 105 ? 20.919 10.493 -21.924 1.00 94.44 105 GLN A N 1
ATOM 804 C CA . GLN A 1 105 ? 21.210 10.626 -23.356 1.00 94.44 105 GLN A CA 1
ATOM 805 C C . GLN A 1 105 ? 20.085 11.337 -24.107 1.00 94.44 105 GLN A C 1
ATOM 807 O O . GLN A 1 105 ? 20.365 12.198 -24.937 1.00 94.44 105 GLN A O 1
ATOM 812 N N . PHE A 1 106 ? 18.825 11.034 -23.792 1.00 95.12 106 PHE A N 1
ATOM 813 C CA . PHE A 1 106 ? 17.688 11.762 -24.350 1.00 95.12 106 PHE A CA 1
ATOM 814 C C . PHE A 1 106 ? 17.700 13.239 -23.935 1.00 95.12 106 PHE A C 1
ATOM 816 O O . PHE A 1 106 ? 17.517 14.112 -24.779 1.00 95.12 106 PHE A O 1
ATOM 823 N N . PHE A 1 107 ? 17.954 13.530 -22.655 1.00 94.81 107 PHE A N 1
ATOM 824 C CA . PHE A 1 107 ? 18.013 14.899 -22.139 1.00 94.81 107 PHE A CA 1
ATOM 825 C C . PHE A 1 107 ? 19.093 15.743 -22.834 1.00 94.81 107 PHE A C 1
ATOM 827 O O . PHE A 1 107 ? 18.839 16.887 -23.198 1.00 94.81 107 PHE A O 1
ATOM 834 N N . TYR A 1 108 ? 20.268 15.163 -23.090 1.00 95.12 108 TYR A N 1
ATOM 835 C CA . TYR A 1 108 ? 21.362 15.817 -23.817 1.00 95.12 108 TYR A CA 1
ATOM 836 C C . TYR A 1 108 ? 21.243 15.717 -25.351 1.00 95.12 108 TYR A C 1
ATOM 838 O O . TYR A 1 108 ? 22.165 16.108 -26.064 1.00 95.12 108 TYR A O 1
ATOM 846 N N . GLY A 1 109 ? 20.136 15.185 -25.882 1.00 92.12 109 GLY A N 1
ATOM 847 C CA . GLY A 1 109 ? 19.865 15.109 -27.324 1.00 92.12 109 GLY A CA 1
ATOM 848 C C . GLY A 1 109 ? 20.631 14.021 -28.091 1.00 92.12 109 GLY A C 1
ATOM 849 O O . GLY A 1 109 ? 20.605 14.008 -29.317 1.00 92.12 109 GLY A O 1
ATOM 850 N N . SER A 1 110 ? 21.298 13.101 -27.392 1.00 92.12 110 SER A N 1
ATOM 851 C CA . SER A 1 110 ? 22.042 11.967 -27.970 1.00 92.12 110 SER A CA 1
ATOM 852 C C . SER A 1 110 ? 21.203 10.690 -28.134 1.00 92.12 110 SER A C 1
ATOM 854 O O . SER A 1 110 ? 21.711 9.690 -28.633 1.00 92.12 110 SER A O 1
ATOM 856 N N . ALA A 1 111 ? 19.935 10.704 -27.714 1.00 92.25 111 ALA A N 1
ATOM 857 C CA . ALA A 1 111 ? 18.967 9.640 -27.967 1.00 92.25 111 ALA A CA 1
ATOM 858 C C . ALA A 1 111 ? 17.613 10.228 -28.379 1.00 92.25 111 ALA A C 1
ATOM 860 O O . ALA A 1 111 ? 17.204 11.303 -27.935 1.00 92.25 111 ALA A O 1
ATOM 861 N N . THR A 1 112 ? 16.896 9.503 -29.224 1.00 93.38 112 THR A N 1
ATOM 862 C CA . THR A 1 112 ? 15.561 9.855 -29.705 1.00 93.38 112 THR A CA 1
ATOM 863 C C . THR A 1 112 ? 14.479 9.474 -28.695 1.00 93.38 112 THR A C 1
ATOM 865 O O . THR A 1 112 ? 14.658 8.610 -27.834 1.00 93.38 112 THR A O 1
ATOM 868 N N . LEU A 1 113 ? 13.287 10.067 -28.839 1.00 93.75 113 LEU A N 1
ATOM 869 C CA . LEU A 1 113 ? 12.124 9.692 -28.027 1.00 93.75 113 LEU A CA 1
ATOM 870 C C . LEU A 1 113 ? 11.748 8.211 -28.199 1.00 93.75 113 LEU A C 1
ATOM 872 O O . LEU A 1 113 ? 11.292 7.587 -27.246 1.00 93.75 113 LEU A O 1
ATOM 876 N N . ARG A 1 114 ? 11.963 7.638 -29.395 1.00 92.44 114 ARG A N 1
ATOM 877 C CA . ARG A 1 114 ? 11.696 6.215 -29.659 1.00 92.44 114 ARG A CA 1
ATOM 878 C C . ARG A 1 114 ? 12.641 5.321 -28.867 1.00 92.44 114 ARG A C 1
ATOM 880 O O . ARG A 1 114 ? 12.177 4.378 -28.242 1.00 92.44 114 ARG A O 1
ATOM 887 N N . GLU A 1 115 ? 13.933 5.636 -28.844 1.00 92.44 115 GLU A N 1
ATOM 888 C CA . GLU A 1 115 ? 14.923 4.870 -28.075 1.00 92.44 115 GLU A CA 1
ATOM 889 C C . GLU A 1 115 ? 14.684 4.997 -26.570 1.00 92.44 115 GLU A C 1
ATOM 891 O O . GLU A 1 115 ? 14.746 3.995 -25.861 1.00 92.44 115 GLU A O 1
ATOM 896 N N . ARG A 1 116 ? 14.328 6.195 -26.085 1.00 93.12 116 ARG A N 1
ATOM 897 C CA . ARG A 1 116 ? 13.916 6.387 -24.687 1.00 93.12 116 ARG A CA 1
ATOM 898 C C . ARG A 1 116 ? 12.670 5.569 -24.353 1.00 93.12 116 ARG A C 1
ATOM 900 O O . ARG A 1 116 ? 12.671 4.859 -23.356 1.00 93.12 116 ARG A O 1
ATOM 907 N N . GLY A 1 117 ? 11.623 5.654 -25.173 1.00 92.19 117 GLY A N 1
ATOM 908 C CA . GLY A 1 117 ? 10.388 4.895 -24.964 1.00 92.19 117 GLY A CA 1
ATOM 909 C C . GLY A 1 117 ? 10.631 3.387 -24.967 1.00 92.19 117 GLY A C 1
ATOM 910 O O . GLY A 1 117 ? 10.059 2.665 -24.156 1.00 92.19 117 GLY A O 1
ATOM 911 N N . LEU A 1 118 ? 11.537 2.915 -25.822 1.00 92.44 118 LEU A N 1
ATOM 912 C CA . LEU A 1 118 ? 11.908 1.510 -25.873 1.00 92.44 118 LEU A CA 1
ATOM 913 C C . LEU A 1 118 ? 12.724 1.073 -24.647 1.00 92.44 118 LEU A C 1
ATOM 915 O O . LEU A 1 118 ? 12.497 -0.017 -24.130 1.00 92.44 118 LEU A O 1
ATOM 919 N N . ALA A 1 119 ? 13.624 1.923 -24.148 1.00 93.25 119 ALA A N 1
ATOM 920 C CA . ALA A 1 119 ? 14.346 1.670 -22.904 1.00 93.25 119 ALA A CA 1
ATOM 921 C C . ALA A 1 119 ? 13.393 1.572 -21.700 1.00 93.25 119 ALA A C 1
ATOM 923 O O . ALA A 1 119 ? 13.536 0.662 -20.890 1.00 93.25 119 ALA A O 1
ATOM 924 N N . GLU A 1 120 ? 12.381 2.444 -21.610 1.00 92.19 120 GLU A N 1
ATOM 925 C CA . GLU A 1 120 ? 11.332 2.336 -20.581 1.00 92.19 120 GLU A CA 1
ATOM 926 C C . GLU A 1 120 ? 10.548 1.021 -20.722 1.00 92.19 120 GLU A C 1
ATOM 928 O O . GLU A 1 120 ? 10.338 0.322 -19.734 1.00 92.19 120 GLU A O 1
ATOM 933 N N . ALA A 1 121 ? 10.162 0.639 -21.945 1.00 91.25 121 ALA A N 1
ATOM 934 C CA . ALA A 1 121 ? 9.439 -0.609 -22.190 1.00 91.25 121 ALA A CA 1
ATOM 935 C C . ALA A 1 121 ? 10.257 -1.848 -21.779 1.00 91.25 121 ALA A C 1
ATOM 937 O O . ALA A 1 121 ? 9.731 -2.756 -21.132 1.00 91.25 121 ALA A O 1
ATOM 938 N N . TRP A 1 122 ? 11.553 -1.879 -22.107 1.00 92.31 122 TRP A N 1
ATOM 939 C CA . TRP A 1 122 ? 12.460 -2.950 -21.687 1.00 92.31 122 TRP A CA 1
ATOM 940 C C . TRP A 1 122 ? 12.667 -2.972 -20.177 1.00 92.31 122 TRP A C 1
ATOM 942 O O . TRP A 1 122 ? 12.641 -4.046 -19.578 1.00 92.31 122 TRP A O 1
ATOM 952 N N . PHE A 1 123 ? 12.815 -1.806 -19.552 1.00 92.25 123 PHE A N 1
ATOM 953 C CA . PHE A 1 123 ? 12.924 -1.689 -18.104 1.00 92.25 123 PHE A CA 1
ATOM 954 C C . PHE A 1 123 ? 11.695 -2.283 -17.395 1.00 92.25 123 PHE A C 1
ATOM 956 O O . PHE A 1 123 ? 11.846 -3.143 -16.526 1.00 92.25 123 PHE A O 1
ATOM 963 N N . TRP A 1 124 ? 10.479 -1.917 -17.815 1.00 89.19 124 TRP A N 1
ATOM 964 C CA . TRP A 1 124 ? 9.241 -2.481 -17.261 1.00 89.19 124 TRP A CA 1
ATOM 965 C C . TRP A 1 124 ? 9.100 -3.986 -17.514 1.00 89.19 124 TRP A C 1
ATOM 967 O O . TRP A 1 124 ? 8.635 -4.721 -16.638 1.00 89.19 124 TRP A O 1
ATOM 977 N N . HIS A 1 125 ? 9.545 -4.477 -18.673 1.00 90.62 125 HIS A N 1
ATOM 978 C CA . HIS A 1 125 ? 9.588 -5.913 -18.955 1.00 90.62 125 HIS A CA 1
ATOM 979 C C . HIS A 1 125 ? 10.530 -6.660 -17.993 1.00 90.62 125 HIS A C 1
ATOM 981 O O . HIS A 1 125 ? 10.139 -7.678 -17.417 1.00 90.62 125 HIS A O 1
ATOM 987 N N . ILE A 1 126 ? 11.737 -6.133 -17.755 1.00 90.94 126 ILE A N 1
ATOM 988 C CA . ILE A 1 126 ? 12.701 -6.709 -16.803 1.00 90.94 126 ILE A CA 1
ATOM 989 C C . ILE A 1 126 ? 12.122 -6.701 -15.387 1.00 90.94 126 ILE A C 1
ATOM 991 O O . ILE A 1 126 ? 12.137 -7.739 -14.727 1.00 90.94 126 ILE A O 1
ATOM 995 N N . LEU A 1 127 ? 11.533 -5.585 -14.945 1.00 89.06 127 LEU A N 1
ATOM 996 C CA . LEU A 1 127 ? 10.869 -5.495 -13.641 1.00 89.06 127 LEU A CA 1
ATOM 997 C C . LEU A 1 127 ? 9.743 -6.519 -13.479 1.00 89.06 127 LEU A C 1
ATOM 999 O O . LEU A 1 127 ? 9.652 -7.179 -12.445 1.00 89.06 127 LEU A O 1
ATOM 1003 N N . THR A 1 128 ? 8.917 -6.698 -14.513 1.00 86.81 128 THR A N 1
ATOM 1004 C CA . THR A 1 128 ? 7.841 -7.700 -14.517 1.00 86.81 128 THR A CA 1
ATOM 1005 C C . THR A 1 128 ? 8.412 -9.110 -14.338 1.00 86.81 128 THR A C 1
ATOM 1007 O O . THR A 1 128 ? 7.881 -9.909 -13.565 1.00 86.81 128 THR A O 1
ATOM 1010 N N . ARG A 1 129 ? 9.523 -9.430 -15.016 1.00 88.25 129 ARG A N 1
ATOM 1011 C CA . ARG A 1 129 ? 10.199 -10.729 -14.873 1.00 88.25 129 ARG A CA 1
ATOM 1012 C C . ARG A 1 129 ? 10.840 -10.906 -13.499 1.00 88.25 129 ARG A C 1
ATOM 1014 O O . ARG A 1 129 ? 10.699 -11.980 -12.921 1.00 88.25 129 ARG A O 1
ATOM 1021 N N . ILE A 1 130 ? 11.494 -9.874 -12.965 1.00 88.50 130 ILE A N 1
ATOM 1022 C CA . ILE A 1 130 ? 12.058 -9.882 -11.608 1.00 88.50 130 ILE A CA 1
ATOM 1023 C C . ILE A 1 130 ? 10.944 -10.140 -10.585 1.00 88.50 130 ILE A C 1
ATOM 1025 O O . ILE A 1 130 ? 11.079 -11.034 -9.758 1.00 88.50 130 ILE A O 1
ATOM 1029 N N . SER A 1 131 ? 9.812 -9.439 -10.683 1.00 83.56 131 SER A N 1
ATOM 1030 C CA . SER A 1 131 ? 8.663 -9.617 -9.784 1.00 83.56 131 SER A CA 1
ATOM 1031 C C . SER A 1 131 ? 8.082 -11.037 -9.820 1.00 83.56 131 SER A C 1
ATOM 1033 O O . SER A 1 131 ? 7.803 -11.618 -8.767 1.00 83.56 131 SER A O 1
ATOM 1035 N N . LYS A 1 132 ? 7.981 -11.647 -11.011 1.00 84.56 132 LYS A N 1
ATOM 1036 C CA . LYS A 1 132 ? 7.587 -13.060 -11.153 1.00 84.56 132 LYS A CA 1
ATOM 1037 C C . LYS A 1 132 ? 8.586 -13.994 -10.456 1.00 84.56 132 LYS A C 1
ATOM 1039 O O . LYS A 1 132 ? 8.171 -14.880 -9.724 1.00 84.56 132 LYS A O 1
ATOM 1044 N N . LEU A 1 133 ? 9.891 -13.766 -10.623 1.00 85.88 133 LEU A N 1
ATOM 1045 C CA . LEU A 1 133 ? 10.932 -14.585 -9.987 1.00 85.88 133 LEU A CA 1
ATOM 1046 C C . LEU A 1 133 ? 10.998 -14.411 -8.463 1.00 85.88 133 LEU A C 1
ATOM 1048 O O . LEU A 1 133 ? 11.304 -15.381 -7.776 1.00 85.88 133 LEU A O 1
ATOM 1052 N N . ILE A 1 134 ? 10.706 -13.213 -7.947 1.00 83.62 134 ILE A N 1
ATOM 1053 C CA . ILE A 1 134 ? 10.622 -12.933 -6.505 1.00 83.62 134 ILE A CA 1
ATOM 1054 C C . ILE A 1 134 ? 9.442 -13.670 -5.874 1.00 83.62 134 ILE A C 1
ATOM 1056 O O . ILE A 1 134 ? 9.569 -14.175 -4.767 1.00 83.62 134 ILE A O 1
ATOM 1060 N N . SER A 1 135 ? 8.311 -13.758 -6.578 1.00 76.31 135 SER A N 1
ATOM 1061 C CA . SER A 1 135 ? 7.109 -14.430 -6.065 1.00 76.31 135 SER A CA 1
ATOM 1062 C C . SER A 1 135 ? 7.311 -15.937 -5.838 1.00 76.31 135 SER A C 1
ATOM 1064 O O . SER A 1 135 ? 6.556 -16.542 -5.086 1.00 76.31 135 SER A O 1
ATOM 1066 N N . ASP A 1 136 ? 8.337 -16.527 -6.462 1.00 77.62 136 ASP A N 1
ATOM 1067 C CA . ASP A 1 136 ? 8.750 -17.923 -6.272 1.00 77.62 136 ASP A CA 1
ATOM 1068 C C . ASP A 1 136 ? 9.794 -18.116 -5.149 1.00 77.62 136 ASP A C 1
ATOM 1070 O O . ASP A 1 136 ? 10.266 -19.238 -4.955 1.00 77.62 136 ASP A O 1
ATOM 1074 N N . LEU A 1 137 ? 10.267 -17.048 -4.496 1.00 78.12 137 LEU A N 1
ATOM 1075 C CA . LEU A 1 137 ? 11.272 -17.137 -3.433 1.00 78.12 137 LEU A CA 1
ATOM 1076 C C . LEU A 1 137 ? 10.597 -17.279 -2.068 1.00 78.12 137 LEU A C 1
ATOM 1078 O O . LEU A 1 137 ? 9.683 -16.525 -1.744 1.00 78.12 137 LEU A O 1
ATOM 1082 N N . ASP A 1 138 ? 11.113 -18.195 -1.245 1.00 72.12 138 ASP A N 1
ATOM 1083 C CA . ASP A 1 138 ? 10.655 -18.374 0.139 1.00 72.12 138 ASP A CA 1
ATOM 1084 C C . ASP A 1 138 ? 10.991 -17.157 1.018 1.00 72.12 138 ASP A C 1
ATOM 1086 O O . ASP A 1 138 ? 10.226 -16.788 1.907 1.00 72.12 138 ASP A O 1
ATOM 1090 N N . GLU A 1 139 ? 12.127 -16.506 0.748 1.00 74.69 139 GLU A N 1
ATOM 1091 C CA . GLU A 1 139 ? 12.583 -15.317 1.461 1.00 74.69 139 GLU A CA 1
ATOM 1092 C C . GLU A 1 139 ? 12.983 -14.226 0.463 1.00 74.69 139 GLU A C 1
ATOM 1094 O O . GLU A 1 139 ? 13.872 -14.405 -0.373 1.00 74.69 139 GLU A O 1
ATOM 1099 N N . VAL A 1 140 ? 12.296 -13.084 0.539 1.00 75.06 140 VAL A N 1
ATOM 1100 C CA . VAL A 1 140 ? 12.553 -11.930 -0.327 1.00 75.06 140 VAL A CA 1
ATOM 1101 C C . VAL A 1 140 ? 13.586 -11.019 0.344 1.00 75.06 140 VAL A C 1
ATOM 1103 O O . VAL A 1 140 ? 13.310 -10.521 1.445 1.00 75.06 140 VAL A O 1
ATOM 1106 N N . PRO A 1 141 ? 14.736 -10.751 -0.308 1.00 75.00 141 PRO A N 1
ATOM 1107 C CA . PRO A 1 141 ? 15.726 -9.797 0.189 1.00 75.00 141 PRO A CA 1
ATOM 1108 C C . PRO A 1 141 ? 15.106 -8.421 0.450 1.00 75.00 141 PRO A C 1
ATOM 1110 O O . PRO A 1 141 ? 14.260 -7.977 -0.325 1.00 75.00 141 PRO A O 1
ATOM 1113 N N . GLU A 1 142 ? 15.540 -7.737 1.512 1.00 72.38 142 GLU A N 1
ATOM 1114 C CA . GLU A 1 142 ? 14.990 -6.435 1.930 1.00 72.38 142 GLU A CA 1
ATOM 1115 C C . GLU A 1 142 ? 15.004 -5.410 0.785 1.00 72.38 142 GLU A C 1
ATOM 1117 O O . GLU A 1 142 ? 13.975 -4.813 0.480 1.00 72.38 142 GLU A O 1
ATOM 1122 N N . ASP A 1 143 ? 16.122 -5.321 0.061 1.00 70.69 143 ASP A N 1
ATOM 1123 C CA . ASP A 1 143 ? 16.315 -4.386 -1.057 1.00 70.69 143 ASP A CA 1
ATOM 1124 C C . ASP A 1 143 ? 15.356 -4.642 -2.237 1.00 70.69 143 ASP A C 1
ATOM 1126 O O . ASP A 1 143 ? 15.090 -3.757 -3.048 1.00 70.69 143 ASP A O 1
ATOM 1130 N N . LEU A 1 144 ? 14.805 -5.856 -2.345 1.00 74.38 144 LEU A N 1
ATOM 1131 C CA . LEU A 1 144 ? 13.820 -6.220 -3.366 1.00 74.38 144 LEU A CA 1
ATOM 1132 C C . LEU A 1 144 ? 12.373 -6.049 -2.885 1.00 74.38 144 LEU A C 1
ATOM 1134 O O . LEU A 1 144 ? 11.450 -6.109 -3.704 1.00 74.38 144 LEU A O 1
ATOM 1138 N N . ARG A 1 145 ? 12.141 -5.797 -1.589 1.00 70.62 145 ARG A N 1
ATOM 1139 C CA . ARG A 1 145 ? 10.792 -5.520 -1.066 1.00 70.62 145 ARG A CA 1
ATOM 1140 C C . ARG A 1 145 ? 10.251 -4.198 -1.590 1.00 70.62 145 ARG A C 1
ATOM 1142 O O . ARG A 1 145 ? 9.065 -4.132 -1.910 1.00 70.62 145 ARG A O 1
ATOM 1149 N N . GLU A 1 146 ? 11.105 -3.194 -1.773 1.00 68.38 146 GLU A N 1
ATOM 1150 C CA . GLU A 1 146 ? 10.725 -1.915 -2.393 1.00 68.38 146 GLU A CA 1
ATOM 1151 C C . GLU A 1 146 ? 10.267 -2.079 -3.851 1.00 68.38 146 GLU A C 1
ATOM 1153 O O . GLU A 1 146 ? 9.442 -1.318 -4.354 1.00 68.38 146 GLU A O 1
ATOM 1158 N N . LEU A 1 147 ? 10.706 -3.133 -4.544 1.00 69.19 147 LEU A N 1
ATOM 1159 C CA . LEU A 1 147 ? 10.200 -3.414 -5.885 1.00 69.19 147 LEU A CA 1
ATOM 1160 C C . LEU A 1 147 ? 8.701 -3.735 -5.879 1.00 69.19 147 LEU A C 1
ATOM 1162 O O . LEU A 1 147 ? 7.976 -3.392 -6.815 1.00 69.19 147 LEU A O 1
ATOM 1166 N N . SER A 1 148 ? 8.229 -4.386 -4.812 1.00 62.91 148 SER A N 1
ATOM 1167 C CA . SER A 1 148 ? 6.824 -4.766 -4.677 1.00 62.91 148 SER A CA 1
ATOM 1168 C C . SER A 1 148 ? 5.891 -3.563 -4.517 1.00 62.91 148 SER A C 1
ATOM 1170 O O . SER A 1 148 ? 4.715 -3.683 -4.856 1.00 62.91 148 SER A O 1
ATOM 1172 N N . SER A 1 149 ? 6.400 -2.408 -4.069 1.00 61.75 149 SER A N 1
ATOM 1173 C CA . SER A 1 149 ? 5.641 -1.152 -4.021 1.00 61.75 149 SER A CA 1
ATOM 1174 C C . SER A 1 149 ? 5.685 -0.373 -5.339 1.00 61.75 149 SER A C 1
ATOM 1176 O O . SER A 1 149 ? 4.832 0.474 -5.570 1.00 61.75 149 SER A O 1
ATOM 1178 N N . THR A 1 150 ? 6.634 -0.670 -6.232 1.00 64.69 150 THR A N 1
ATOM 1179 C CA . THR A 1 150 ? 6.764 0.014 -7.534 1.00 64.69 150 THR A CA 1
ATOM 1180 C C . THR A 1 150 ? 5.798 -0.544 -8.589 1.00 64.69 150 THR A C 1
ATOM 1182 O O . THR A 1 150 ? 5.429 0.153 -9.531 1.00 64.69 150 THR A O 1
ATOM 1185 N N . LEU A 1 151 ? 5.368 -1.800 -8.435 1.00 69.19 151 LEU A N 1
ATOM 1186 C CA . LEU A 1 151 ? 4.454 -2.499 -9.350 1.00 69.19 151 LEU A CA 1
ATOM 1187 C C . LEU A 1 151 ? 3.009 -2.532 -8.826 1.00 69.19 151 LEU A C 1
ATOM 1189 O O . LEU A 1 151 ? 2.304 -3.524 -9.016 1.00 69.19 151 LEU A O 1
ATOM 1193 N N . VAL A 1 152 ? 2.579 -1.474 -8.139 1.00 75.50 152 VAL A N 1
ATOM 1194 C CA . VAL A 1 152 ? 1.195 -1.338 -7.664 1.00 75.50 152 VAL A CA 1
ATOM 1195 C C . VAL A 1 152 ? 0.360 -0.529 -8.645 1.00 75.50 152 VAL A C 1
ATOM 1197 O O . VAL A 1 152 ? 0.841 0.401 -9.297 1.00 75.50 152 VAL A O 1
ATOM 1200 N N . ASP A 1 153 ? -0.905 -0.903 -8.747 1.00 83.38 153 ASP A N 1
ATOM 1201 C CA . ASP A 1 153 ? -1.893 -0.166 -9.519 1.00 83.38 153 ASP A CA 1
ATOM 1202 C C . ASP A 1 153 ? -2.379 1.042 -8.704 1.00 83.38 153 ASP A C 1
ATOM 1204 O O . ASP A 1 153 ? -2.690 0.920 -7.524 1.00 83.38 153 ASP A O 1
ATOM 1208 N N . PHE A 1 154 ? -2.515 2.209 -9.330 1.00 86.62 154 PHE A N 1
ATOM 1209 C CA . PHE A 1 154 ? -3.078 3.391 -8.676 1.00 86.62 154 PHE A CA 1
ATOM 1210 C C . PHE A 1 154 ? -4.581 3.475 -8.939 1.00 86.62 154 PHE A C 1
ATOM 1212 O O . PHE A 1 154 ? -5.013 3.615 -10.085 1.00 86.62 154 PHE A O 1
ATOM 1219 N N . TYR A 1 155 ? -5.377 3.419 -7.871 1.00 89.88 155 TYR A N 1
ATOM 1220 C CA . TYR A 1 155 ? -6.837 3.490 -7.924 1.00 89.88 155 TYR A CA 1
ATOM 1221 C C . TYR A 1 155 ? -7.323 4.895 -7.568 1.00 89.88 155 TYR A C 1
ATOM 1223 O O . TYR A 1 155 ? -7.090 5.388 -6.463 1.00 89.88 155 TYR A O 1
ATOM 1231 N N . TYR A 1 156 ? -8.062 5.529 -8.477 1.00 92.25 156 TYR A N 1
ATOM 1232 C CA . TYR A 1 156 ? -8.643 6.850 -8.244 1.00 92.25 156 TYR A CA 1
ATOM 1233 C C . TYR A 1 156 ? -10.059 6.705 -7.691 1.00 92.25 156 TYR A C 1
ATOM 1235 O O . TYR A 1 156 ? -11.013 6.425 -8.421 1.00 92.25 156 TYR A O 1
ATOM 1243 N N . GLY A 1 157 ? -10.194 6.872 -6.376 1.00 94.12 157 GLY A N 1
ATOM 1244 C CA . GLY A 1 157 ? -11.482 6.852 -5.686 1.00 94.12 157 GLY A CA 1
ATOM 1245 C C . GLY A 1 157 ? -12.274 8.144 -5.885 1.00 94.12 157 GLY A C 1
ATOM 1246 O O . GLY A 1 157 ? -11.722 9.239 -5.835 1.00 94.12 157 GLY A O 1
ATOM 1247 N N . ASN A 1 158 ? -13.589 8.023 -6.059 1.00 95.75 158 ASN A N 1
ATOM 1248 C CA . ASN A 1 158 ? -14.512 9.154 -6.158 1.00 95.75 158 ASN A CA 1
ATOM 1249 C C . ASN A 1 158 ? -14.840 9.754 -4.779 1.00 95.75 158 ASN A C 1
ATOM 1251 O O . ASN A 1 158 ? -15.979 9.688 -4.312 1.00 95.75 158 ASN A O 1
ATOM 1255 N N . PHE A 1 159 ? -13.838 10.282 -4.083 1.00 95.56 159 PHE A N 1
ATOM 1256 C CA . PHE A 1 159 ? -14.031 10.963 -2.805 1.00 95.56 159 PHE A CA 1
ATOM 1257 C C . PHE A 1 159 ? -12.916 11.978 -2.546 1.00 95.56 159 PHE A C 1
ATOM 1259 O O . PHE A 1 159 ? -11.873 11.967 -3.195 1.00 95.56 159 PHE A O 1
ATOM 1266 N N . SER A 1 160 ? -13.135 12.852 -1.566 1.00 94.31 160 SER A N 1
ATOM 1267 C CA . SER A 1 160 ? -12.106 13.763 -1.066 1.00 94.31 160 SER A CA 1
ATOM 1268 C C . SER A 1 160 ? -11.609 13.294 0.297 1.00 94.31 160 SER A C 1
ATOM 1270 O O . SER A 1 160 ? -12.395 13.199 1.248 1.00 94.31 160 SER A O 1
ATOM 1272 N N . LEU A 1 161 ? -10.298 13.046 0.392 1.00 91.38 161 LEU A N 1
ATOM 1273 C CA . LEU A 1 161 ? -9.619 12.705 1.644 1.00 91.38 161 LEU A CA 1
ATOM 1274 C C . LEU A 1 161 ? -9.822 13.808 2.691 1.00 91.38 161 LEU A C 1
ATOM 1276 O O . LEU A 1 161 ? -10.215 13.526 3.814 1.00 91.38 161 LEU A O 1
ATOM 1280 N N . PHE A 1 162 ? -9.660 15.072 2.299 1.00 92.75 162 PHE A N 1
ATOM 1281 C CA . PHE A 1 162 ? -9.775 16.222 3.202 1.00 92.75 162 PHE A CA 1
ATOM 1282 C C . PHE A 1 162 ? -11.195 16.447 3.725 1.00 92.75 162 PHE A C 1
ATOM 1284 O O . PHE A 1 162 ? -11.372 16.960 4.825 1.00 92.75 162 PHE A O 1
ATOM 1291 N N . GLN A 1 163 ? -12.207 16.074 2.940 1.00 91.88 163 GLN A N 1
ATOM 1292 C CA . GLN A 1 163 ? -13.602 16.204 3.353 1.00 91.88 163 GLN A CA 1
ATOM 1293 C C . GLN A 1 163 ? -14.057 15.032 4.226 1.00 91.88 163 GLN A C 1
ATOM 1295 O O . GLN A 1 163 ? -14.853 15.226 5.140 1.00 91.88 163 GLN A O 1
ATOM 1300 N N . SER A 1 164 ? -13.589 13.819 3.921 1.00 92.25 164 SER A N 1
ATOM 1301 C CA . SER A 1 164 ? -14.165 12.588 4.481 1.00 92.25 164 SER A CA 1
ATOM 1302 C C . SER A 1 164 ? -13.295 11.953 5.565 1.00 92.25 164 SER A C 1
ATOM 1304 O O . SER A 1 164 ? -13.823 11.296 6.454 1.00 92.25 164 SER A O 1
ATOM 1306 N N . LEU A 1 165 ? -11.972 12.123 5.486 1.00 93.06 165 LEU A N 1
ATOM 1307 C CA . LEU A 1 165 ? -10.973 11.473 6.342 1.00 93.06 165 LEU A CA 1
ATOM 1308 C C . LEU A 1 165 ? -9.839 12.453 6.725 1.00 93.06 165 LEU A C 1
ATOM 1310 O O . LEU A 1 165 ? -8.667 12.173 6.459 1.00 93.06 165 LEU A O 1
ATOM 1314 N N . PRO A 1 166 ? -10.145 13.604 7.356 1.00 93.06 166 PRO A N 1
ATOM 1315 C CA . PRO A 1 166 ? -9.132 14.601 7.715 1.00 93.06 166 PRO A CA 1
ATOM 1316 C C . PRO A 1 166 ? -8.065 14.048 8.670 1.00 93.06 166 PRO A C 1
ATOM 1318 O O . PRO A 1 166 ? -6.892 14.379 8.522 1.00 93.06 166 PRO A O 1
ATOM 1321 N N . ASP A 1 167 ? -8.441 13.152 9.589 1.00 92.38 167 ASP A N 1
ATOM 1322 C CA . ASP A 1 167 ? -7.510 12.513 10.529 1.00 92.38 167 ASP A CA 1
ATOM 1323 C C . ASP A 1 167 ? -6.426 11.695 9.807 1.00 92.38 167 ASP A C 1
ATOM 1325 O O . ASP A 1 167 ? -5.286 11.636 10.265 1.00 92.38 167 ASP A O 1
ATOM 1329 N N . SER A 1 168 ? -6.752 11.092 8.655 1.00 92.56 168 SER A N 1
ATOM 1330 C CA . SER A 1 168 ? -5.768 10.351 7.856 1.00 92.56 168 SER A CA 1
ATOM 1331 C C . SER A 1 168 ? -4.691 11.272 7.290 1.00 92.56 168 SER A C 1
ATOM 1333 O O . SER A 1 168 ? -3.565 10.829 7.115 1.00 92.56 168 SER A O 1
ATOM 1335 N N . TRP A 1 169 ? -5.031 12.527 6.991 1.00 90.44 169 TRP A N 1
ATOM 1336 C CA . TRP A 1 169 ? -4.080 13.520 6.495 1.00 90.44 169 TRP A CA 1
ATOM 1337 C C . TRP A 1 169 ? -3.332 14.229 7.631 1.00 90.44 169 TRP A C 1
ATOM 1339 O O . TRP A 1 169 ? -2.151 14.526 7.497 1.00 90.44 169 TRP A O 1
ATOM 1349 N N . ALA A 1 170 ? -4.017 14.528 8.737 1.00 92.94 170 ALA A N 1
ATOM 1350 C CA . ALA A 1 170 ? -3.473 15.370 9.798 1.00 92.94 170 ALA A CA 1
ATOM 1351 C C . ALA A 1 170 ? -2.566 14.619 10.785 1.00 92.94 170 ALA A C 1
ATOM 1353 O O . ALA A 1 170 ? -1.638 15.217 11.327 1.00 92.94 170 ALA A O 1
ATOM 1354 N N . ILE A 1 171 ? -2.867 13.348 11.070 1.00 93.38 171 ILE A N 1
ATOM 1355 C CA . ILE A 1 171 ? -2.213 12.577 12.141 1.00 93.38 171 ILE A CA 1
ATOM 1356 C C . ILE A 1 171 ? -1.904 11.130 11.734 1.00 93.38 171 ILE A C 1
ATOM 1358 O O . ILE A 1 171 ? -1.778 10.267 12.602 1.00 93.38 171 ILE A O 1
ATOM 1362 N N . ASP A 1 172 ? -1.842 10.850 10.429 1.00 92.00 172 ASP A N 1
ATOM 1363 C CA . ASP A 1 172 ? -1.605 9.508 9.877 1.00 92.00 172 ASP A CA 1
ATOM 1364 C C . ASP A 1 172 ? -2.544 8.437 10.469 1.00 92.00 172 ASP A C 1
ATOM 1366 O O . ASP A 1 172 ? -2.176 7.275 10.672 1.00 92.00 172 ASP A O 1
ATOM 1370 N N . GLN A 1 173 ? -3.789 8.828 10.777 1.00 91.00 173 GLN A N 1
ATOM 1371 C CA . GLN A 1 173 ? -4.780 7.906 11.317 1.00 91.00 173 GLN A CA 1
ATOM 1372 C C . GLN A 1 173 ? -5.090 6.823 10.284 1.00 91.00 173 GLN A C 1
ATOM 1374 O O . GLN A 1 173 ? -5.574 7.096 9.185 1.00 91.00 173 GLN A O 1
ATOM 1379 N N . LEU A 1 174 ? -4.879 5.571 10.679 1.00 91.94 174 LEU A N 1
ATOM 1380 C CA . LEU A 1 174 ? -5.187 4.423 9.841 1.00 91.94 174 LEU A CA 1
ATOM 1381 C C . LEU A 1 174 ? -6.690 4.126 9.852 1.00 91.94 174 LEU A C 1
ATOM 1383 O O . LEU A 1 174 ? -7.314 4.030 10.916 1.00 91.94 174 LEU A O 1
ATOM 1387 N N . PHE A 1 175 ? -7.235 3.912 8.656 1.00 92.44 175 PHE A N 1
ATOM 1388 C CA . PHE A 1 175 ? -8.591 3.427 8.421 1.00 92.44 175 PHE A CA 1
ATOM 1389 C C . PHE A 1 175 ? -8.528 2.123 7.617 1.00 92.44 175 PHE A C 1
ATOM 1391 O O . PHE A 1 175 ? -7.808 2.065 6.619 1.00 92.44 175 PHE A O 1
ATOM 1398 N N . PR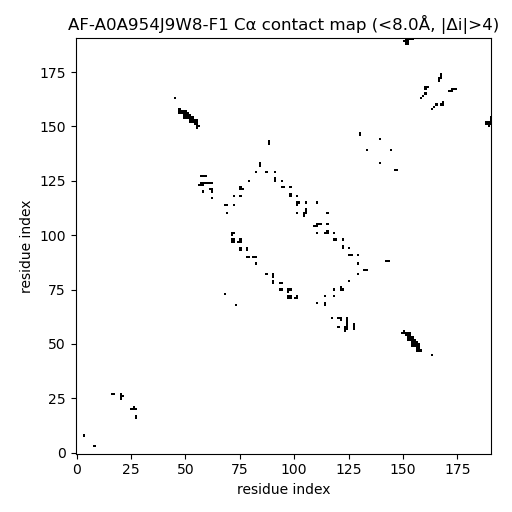O A 1 176 ? -9.264 1.069 8.008 1.00 92.75 176 PRO A N 1
ATOM 1399 C CA . PRO A 1 176 ? -9.369 -0.135 7.193 1.00 92.75 176 PRO A CA 1
ATOM 1400 C C . PRO A 1 176 ? -10.046 0.175 5.854 1.00 92.75 176 PRO A C 1
ATOM 1402 O O . PRO A 1 176 ? -11.162 0.693 5.824 1.00 92.75 176 PRO A O 1
ATOM 1405 N N . VAL A 1 177 ? -9.392 -0.176 4.747 1.00 92.44 177 VAL A N 1
ATOM 1406 C CA . VAL A 1 177 ? -9.928 -0.020 3.389 1.00 92.44 177 VAL A CA 1
ATOM 1407 C C . VAL A 1 177 ? -10.080 -1.398 2.765 1.00 92.44 177 VAL A C 1
ATOM 1409 O O . VAL A 1 177 ? -9.158 -2.210 2.812 1.00 92.44 177 VAL A O 1
ATOM 1412 N N . MET A 1 178 ? -11.249 -1.682 2.189 1.00 92.50 178 MET A N 1
ATOM 1413 C CA . MET A 1 178 ? -11.487 -2.960 1.525 1.00 92.50 178 MET A CA 1
ATOM 1414 C C . MET A 1 178 ? -12.574 -2.881 0.447 1.00 92.50 178 MET A C 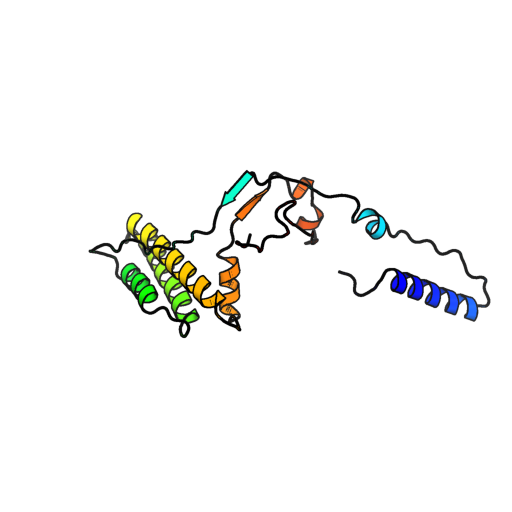1
ATOM 1416 O O . MET A 1 178 ? -13.519 -2.098 0.580 1.00 92.50 178 MET A O 1
ATOM 1420 N N . PRO A 1 179 ? -12.520 -3.750 -0.578 1.00 92.25 179 PRO A N 1
ATOM 1421 C CA . PRO A 1 179 ? -13.624 -3.919 -1.512 1.00 92.25 179 PRO A CA 1
ATOM 1422 C C . PRO A 1 179 ? -14.913 -4.371 -0.807 1.00 92.25 179 PRO A C 1
ATOM 1424 O O . PRO A 1 179 ? -14.906 -5.166 0.142 1.00 92.25 179 PRO A O 1
ATOM 1427 N N . ILE A 1 180 ? -16.057 -3.894 -1.298 1.00 92.12 180 ILE A N 1
ATOM 1428 C CA . ILE A 1 180 ? -17.381 -4.306 -0.797 1.00 92.12 180 ILE A CA 1
ATOM 1429 C C . ILE A 1 180 ? -17.876 -5.628 -1.408 1.00 92.12 180 ILE A C 1
ATOM 1431 O O . ILE A 1 180 ? -18.829 -6.211 -0.909 1.00 92.12 180 ILE A O 1
ATOM 1435 N N . HIS A 1 181 ? -17.236 -6.110 -2.477 1.00 90.25 181 HIS A N 1
ATOM 1436 C CA . HIS A 1 181 ? -17.614 -7.311 -3.228 1.00 90.25 181 HIS A CA 1
ATOM 1437 C C . HIS A 1 181 ? -16.386 -8.195 -3.510 1.00 90.25 181 HIS A C 1
ATOM 1439 O O . HIS A 1 181 ? -15.256 -7.736 -3.354 1.00 90.25 181 HIS A O 1
ATOM 1445 N N . ARG A 1 182 ? -16.619 -9.452 -3.932 1.00 86.94 182 ARG A N 1
ATOM 1446 C CA . ARG A 1 182 ? -15.586 -10.450 -4.307 1.00 86.94 182 ARG A CA 1
ATOM 1447 C C . ARG A 1 182 ? -14.573 -10.761 -3.196 1.00 86.94 182 ARG A C 1
ATOM 1449 O O . ARG A 1 182 ? -13.387 -10.931 -3.450 1.00 86.94 182 ARG A O 1
ATOM 1456 N N . ARG A 1 183 ? -15.054 -10.841 -1.953 1.00 84.38 183 ARG A N 1
ATOM 1457 C CA . ARG A 1 183 ? -14.218 -11.109 -0.770 1.00 84.38 183 ARG A CA 1
ATOM 1458 C C . ARG A 1 183 ? -13.762 -12.563 -0.644 1.00 84.38 183 ARG A C 1
ATOM 1460 O O . ARG A 1 183 ? -12.792 -12.819 0.055 1.00 84.38 183 ARG A O 1
ATOM 1467 N N . ASP A 1 184 ? -14.434 -13.475 -1.340 1.00 89.00 184 ASP A N 1
ATOM 1468 C CA . ASP A 1 184 ? -14.101 -14.904 -1.354 1.00 89.00 184 ASP A CA 1
ATOM 1469 C C . ASP A 1 184 ? -13.067 -15.260 -2.436 1.00 89.00 184 ASP A C 1
ATOM 1471 O O . ASP A 1 184 ? -12.654 -16.412 -2.560 1.00 89.00 184 ASP A O 1
ATOM 1475 N N . GLU A 1 185 ? -12.648 -14.283 -3.247 1.00 88.81 185 GLU A N 1
ATOM 1476 C CA . GLU A 1 185 ? -11.641 -14.475 -4.285 1.00 88.81 185 GLU A CA 1
ATOM 1477 C C . GLU A 1 185 ? -10.257 -14.026 -3.794 1.00 88.81 185 GLU A C 1
ATOM 1479 O O . GLU A 1 185 ? -10.137 -12.969 -3.168 1.00 88.81 185 GLU A O 1
ATOM 1484 N N . PRO A 1 186 ? -9.183 -14.771 -4.111 1.00 81.31 186 PRO A N 1
ATOM 1485 C CA . PRO A 1 186 ? -7.834 -14.337 -3.779 1.00 81.31 186 PRO A CA 1
ATOM 1486 C C . PRO A 1 186 ? -7.468 -13.055 -4.554 1.00 81.31 186 PRO A C 1
ATOM 1488 O O . PRO A 1 186 ? -7.801 -12.938 -5.743 1.00 81.31 186 PRO A O 1
ATOM 1491 N N . PRO A 1 187 ? -6.758 -12.099 -3.924 1.00 80.12 187 PRO A N 1
ATOM 1492 C CA . PRO A 1 187 ? -6.352 -10.864 -4.583 1.00 80.12 187 PRO A CA 1
ATOM 1493 C C . PRO A 1 187 ? -5.395 -11.172 -5.738 1.00 80.12 187 PRO A C 1
ATOM 1495 O O . PRO A 1 187 ? -4.408 -11.886 -5.574 1.00 80.12 187 PRO A O 1
ATOM 1498 N N . ARG A 1 188 ? -5.692 -10.628 -6.923 1.00 74.81 188 ARG A N 1
ATOM 1499 C CA . ARG A 1 188 ? -4.865 -10.819 -8.130 1.00 74.81 188 ARG A CA 1
ATOM 1500 C C . ARG A 1 188 ? -3.850 -9.701 -8.358 1.00 74.81 188 ARG A C 1
ATOM 1502 O O . ARG A 1 188 ? -2.926 -9.881 -9.140 1.00 74.81 188 ARG A O 1
ATOM 1509 N N . GLN A 1 189 ? -4.053 -8.550 -7.724 1.00 72.31 189 GLN A N 1
ATOM 1510 C CA . GLN A 1 189 ? -3.249 -7.344 -7.900 1.00 72.31 189 GLN A CA 1
ATOM 1511 C C . GLN A 1 189 ? -3.091 -6.626 -6.558 1.00 72.31 189 GLN A C 1
ATOM 1513 O O . GLN A 1 189 ? -3.935 -6.776 -5.671 1.00 72.31 189 GLN A O 1
ATOM 1518 N N . ARG A 1 190 ? -2.002 -5.865 -6.425 1.00 71.31 190 ARG A N 1
ATOM 1519 C CA . ARG A 1 190 ? -1.760 -4.944 -5.310 1.00 71.31 190 ARG A CA 1
ATOM 1520 C C . ARG A 1 190 ? -2.045 -3.515 -5.770 1.00 71.31 190 ARG A C 1
ATOM 1522 O O . ARG A 1 190 ? -1.726 -3.169 -6.908 1.00 71.31 190 ARG A O 1
ATOM 1529 N N . ALA A 1 191 ? -2.650 -2.735 -4.885 1.00 68.81 191 ALA A N 1
ATOM 1530 C CA . ALA A 1 191 ? -3.103 -1.367 -5.092 1.00 68.81 191 ALA A CA 1
ATOM 1531 C C . ALA A 1 191 ? -2.939 -0.568 -3.800 1.00 68.81 191 ALA A C 1
ATOM 1533 O O . ALA A 1 191 ? -3.031 -1.219 -2.731 1.00 68.81 191 ALA A O 1
#

Nearest PDB structures (foldseek):
  3nzq-assembly1_A  TM=8.916E-01  e=2.322E-10  Escherichia coli K-12
  3nzp-assembly2_A-2  TM=8.825E-01  e=1.417E-08  Campylobacter jejuni subsp. jejuni NCTC 11168 = ATCC 700819
  3nzp-assembly2_B  TM=8.788E-01  e=5.469E-08  Campylobacter jejuni subsp. jejuni NCTC 11168 = ATCC 700819
  3n2o-assembly2_C  TM=8.434E-01  e=2.832E-07  Vibrio vulnificus YJ016
  1yxr-assembly1_A  TM=5.542E-01  e=3.972E-01  Homo sapiens

Secondary structure (DSSP, 8-state):
--SS-HHHHHHHHHHHHHHHHHHHT-PPPPP----HHHHHSSS------EEEEE-----SSPPPPPSS--HHHHHHHHHHHH--TTSHHHHHHHHHHHHHHHHHHHHTTSS-HHHHHHHHHHHHHHHHHHHHHHHT-SS--HHHHHHHHHTPPEEEESS-HHHH-HHHHHS--------SS-TTSPP-S--

Sequence (191 aa):
SCNYSVAEYCADIVEVVSQICDKSGVSHPNLISESGRAVVAYYSALVFNILDVTRAQTSESAPDTPKQAPQNLLNLIDVNKTLSKKNLQESLNDAVYYRDQMRAQFFYGSATLRERGLAEAWFWHILTRISKLISDLDEVPEDLRELSSTLVDFYYGNFSLFQSLPDSWAIDQLFPVMPIHRRDEPPRQRA

Solvent-accessible surface area (backbone atoms only — not comparable to full-atom values): 11966 Å² total; per-residue (Å²): 141,74,98,67,50,75,66,53,58,52,45,55,54,51,51,57,52,48,57,51,26,62,76,69,73,48,81,82,77,90,86,84,82,85,62,57,65,79,73,60,64,78,82,69,82,91,86,70,54,73,76,48,70,54,66,46,74,68,41,90,63,82,68,88,80,66,98,77,66,60,68,49,53,51,50,41,55,47,41,56,72,69,57,42,91,88,42,50,66,60,38,47,53,50,36,52,51,30,41,51,51,39,51,51,33,36,74,74,67,76,39,52,72,66,59,40,52,48,35,53,50,44,42,31,24,42,51,43,52,50,52,57,57,49,73,75,44,97,73,75,56,72,87,57,52,64,53,65,68,69,61,33,29,48,74,43,59,65,69,52,56,77,81,74,40,46,53,43,76,74,68,69,46,87,73,95,81,77,80,94,62,72,82,90,52,81,83,89,74,57,105

pLDDT: mean 88.96, std 8.31, range [61.75, 97.56]